Protein AF-A0A6A9QGL1-F1 (afdb_monomer_lite)

Radius of gyration: 21.89 Å; chains: 1; bounding box: 38×51×57 Å

Organism: Acidianus infernus (NCBI:txid12915)

Secondary structure (DSSP, 8-state):
-EEEEEEEEE-S-HHHHHHHHH-HHHHHHH-TTEEEEEE-SSSEEEEEEESSSEEEEEEEEEE-SSEEEEEEEETTTTEEEEEEEEEEE-SSSS-EEEEEEEEEESTTHHHHHHHHHHHHHHHHHHHHHHHS-TTSTT---HHHHHHHHHHHHHH-SS-EEEEETTEEEEEETTEEEEEEETTEEHHHHHHHHTT--S--EEEEE-

pLDDT: mean 86.19, std 11.87, range [39.12, 98.5]

Sequence (206 aa):
MLEREVKGTIEEDEMKILSDVYDINNLREWWMFLRKIEKIDEENYRAEFRVFMTFKFHMKRTLGSHEVIHEGTMRFPRAYFRFIVETIPYKKDKKVDVIIRGQYKGPLERLARLPMDIFLKNFFQKLAERYKTKTEEEKQNILSLINEQLEASREYNGRILLHIDECTIVFEGGKIGEVSCNGLKGEDALKELTKKENAKIKVEYK

Structure (mmCIF, N/CA/C/O backbone):
data_AF-A0A6A9QGL1-F1
#
_entry.id   AF-A0A6A9QGL1-F1
#
loop_
_atom_site.group_PDB
_atom_site.id
_atom_site.type_symbol
_atom_site.label_atom_id
_atom_site.label_alt_id
_atom_site.label_comp_id
_atom_site.label_asym_id
_atom_site.label_entity_id
_atom_site.label_seq_id
_atom_site.pdbx_PDB_ins_code
_atom_site.Cartn_x
_atom_site.Cartn_y
_atom_site.Cartn_z
_atom_site.occupancy
_atom_site.B_iso_or_equiv
_atom_site.auth_seq_id
_atom_site.auth_comp_id
_atom_site.auth_asym_id
_atom_site.auth_atom_id
_atom_site.pdbx_PDB_model_num
ATOM 1 N N . MET A 1 1 ? 18.845 -10.639 -4.946 1.00 86.56 1 MET A N 1
ATOM 2 C CA . MET A 1 1 ? 17.436 -10.208 -4.909 1.00 86.56 1 MET A CA 1
ATOM 3 C C . MET A 1 1 ? 17.153 -9.770 -3.489 1.00 86.56 1 MET A C 1
ATOM 5 O O . MET A 1 1 ? 17.294 -10.569 -2.572 1.00 86.56 1 MET A O 1
ATOM 9 N N . LEU A 1 2 ? 16.858 -8.487 -3.316 1.00 93.69 2 LEU A N 1
ATOM 10 C CA . LEU A 1 2 ? 16.431 -7.896 -2.056 1.00 93.69 2 LEU A CA 1
ATOM 11 C C . LEU A 1 2 ? 14.971 -8.267 -1.794 1.00 93.69 2 LEU A C 1
ATOM 13 O O . LEU A 1 2 ? 14.152 -8.151 -2.701 1.00 93.69 2 LEU A O 1
ATOM 17 N N . GLU A 1 3 ? 14.660 -8.620 -0.551 1.00 97.12 3 GLU A N 1
ATOM 18 C CA . GLU A 1 3 ? 13.299 -8.817 -0.065 1.00 97.12 3 GLU A CA 1
ATOM 19 C C . GLU A 1 3 ? 13.119 -8.159 1.308 1.00 97.12 3 GLU A C 1
ATOM 21 O O . GLU A 1 3 ? 14.030 -8.180 2.153 1.00 97.12 3 GLU A O 1
ATOM 26 N N . ARG A 1 4 ? 11.951 -7.542 1.497 1.00 96.12 4 ARG A N 1
ATOM 27 C CA . ARG A 1 4 ? 11.483 -6.925 2.738 1.00 96.12 4 ARG A CA 1
ATOM 28 C C . ARG A 1 4 ? 9.994 -7.150 2.902 1.00 96.12 4 ARG A C 1
ATOM 30 O O . ARG A 1 4 ? 9.276 -7.218 1.909 1.00 96.12 4 ARG A O 1
ATOM 37 N N . GLU A 1 5 ? 9.545 -7.221 4.147 1.00 97.62 5 GLU A N 1
ATOM 38 C CA . GLU A 1 5 ? 8.130 -7.344 4.465 1.00 97.62 5 GLU A CA 1
ATOM 39 C C . GLU A 1 5 ? 7.745 -6.539 5.708 1.00 97.62 5 GLU A C 1
ATOM 41 O O . GLU A 1 5 ? 8.562 -6.304 6.599 1.00 97.62 5 GLU A O 1
ATOM 46 N N . VAL A 1 6 ? 6.482 -6.125 5.743 1.00 95.88 6 VAL A N 1
ATOM 47 C CA . VAL A 1 6 ? 5.791 -5.554 6.899 1.00 95.88 6 VAL A CA 1
ATOM 48 C C . VAL A 1 6 ? 4.514 -6.358 7.101 1.00 95.88 6 VAL A C 1
ATOM 50 O O . VAL A 1 6 ? 3.871 -6.755 6.132 1.00 95.88 6 VAL A O 1
ATOM 53 N N . LYS A 1 7 ? 4.165 -6.618 8.358 1.00 95.94 7 LYS A N 1
ATOM 54 C CA . LYS A 1 7 ? 2.959 -7.354 8.737 1.00 95.94 7 LYS A CA 1
ATOM 55 C C . LYS A 1 7 ? 2.144 -6.531 9.714 1.00 95.94 7 LYS A C 1
ATOM 57 O O . LYS A 1 7 ? 2.716 -5.790 10.515 1.00 95.94 7 LYS A O 1
ATOM 62 N N . GLY A 1 8 ? 0.838 -6.719 9.682 1.00 93.06 8 GLY A N 1
ATOM 63 C CA . GLY A 1 8 ? -0.060 -6.204 10.699 1.00 93.06 8 GLY A CA 1
ATOM 64 C C . GLY A 1 8 ? -1.493 -6.611 10.415 1.00 93.06 8 GLY A C 1
ATOM 65 O O . GLY A 1 8 ? -1.754 -7.346 9.469 1.00 93.06 8 GLY A O 1
ATOM 66 N N . THR A 1 9 ? -2.411 -6.124 11.233 1.00 92.69 9 THR A N 1
ATOM 67 C CA . THR A 1 9 ? -3.823 -6.498 11.158 1.00 92.69 9 THR A CA 1
ATOM 68 C C . THR A 1 9 ? -4.648 -5.273 10.783 1.00 92.69 9 THR A C 1
ATOM 70 O O . THR A 1 9 ? -4.391 -4.177 11.286 1.00 92.69 9 THR A O 1
ATOM 73 N N . ILE A 1 10 ? -5.628 -5.453 9.900 1.00 91.81 10 ILE A N 1
ATOM 74 C CA . ILE A 1 10 ? -6.573 -4.415 9.475 1.00 91.81 10 ILE A CA 1
ATOM 75 C C . ILE A 1 10 ? 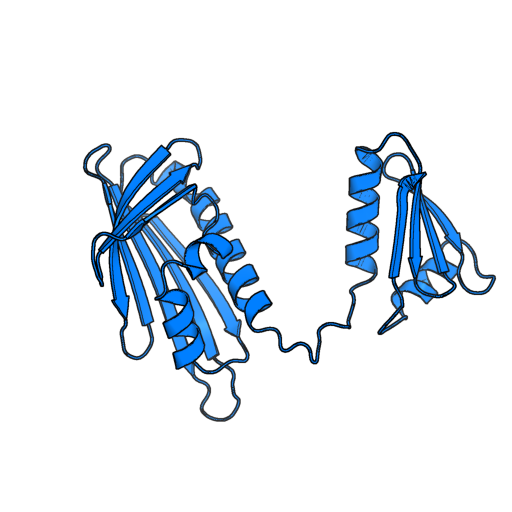-7.991 -4.897 9.768 1.00 91.81 10 ILE A C 1
ATOM 77 O O . ILE A 1 10 ? -8.328 -6.043 9.478 1.00 91.81 10 ILE A O 1
ATOM 81 N N . GLU A 1 11 ? -8.816 -4.028 10.354 1.00 89.75 11 GLU A N 1
ATOM 82 C CA . GLU A 1 11 ? -10.222 -4.323 10.637 1.00 89.75 11 GLU A CA 1
ATOM 83 C C . GLU A 1 11 ? -11.111 -3.972 9.436 1.00 89.75 11 GLU A C 1
ATOM 85 O O . GLU A 1 11 ? -11.782 -2.943 9.417 1.00 89.75 11 GLU A O 1
ATOM 90 N N . GLU A 1 12 ? -11.078 -4.797 8.393 1.00 89.50 12 GLU A N 1
ATOM 91 C CA . GLU A 1 12 ? -11.915 -4.621 7.207 1.00 89.50 12 GLU A CA 1
ATOM 92 C C . GLU A 1 12 ? -12.146 -5.958 6.491 1.00 89.50 12 GLU A C 1
ATOM 94 O O . GLU A 1 12 ? -11.459 -6.947 6.743 1.00 89.50 12 GLU A O 1
ATOM 99 N N . ASP A 1 13 ? -13.131 -5.991 5.598 1.00 88.75 13 ASP A N 1
ATOM 100 C CA . ASP A 1 13 ? -13.331 -7.080 4.649 1.00 88.75 13 ASP A CA 1
ATOM 101 C C . ASP A 1 13 ? -12.108 -7.298 3.734 1.00 88.75 13 ASP A C 1
ATOM 103 O O . ASP A 1 13 ? -11.570 -6.368 3.126 1.00 88.75 13 ASP A O 1
ATOM 107 N N . GLU A 1 14 ? -11.693 -8.560 3.605 1.00 91.50 14 GLU A N 1
ATOM 108 C CA . GLU A 1 14 ? -10.542 -8.969 2.797 1.00 91.50 14 GLU A CA 1
ATOM 109 C C . GLU A 1 14 ? -10.674 -8.534 1.333 1.00 91.50 14 GLU A C 1
ATOM 111 O O . GLU A 1 14 ? -9.739 -7.960 0.768 1.00 91.50 14 GLU A O 1
ATOM 116 N N . MET A 1 15 ? -11.838 -8.768 0.721 1.00 90.75 15 MET A N 1
ATOM 117 C CA . MET A 1 15 ? -12.054 -8.449 -0.690 1.00 90.75 15 MET A CA 1
ATOM 118 C C . MET A 1 15 ? -11.995 -6.946 -0.926 1.00 90.75 15 MET A C 1
ATOM 120 O O . MET A 1 15 ? -11.495 -6.509 -1.963 1.00 90.75 15 MET A O 1
ATOM 124 N N . LYS A 1 16 ? -12.446 -6.144 0.041 1.00 91.94 16 LYS A N 1
ATOM 125 C CA . LYS A 1 16 ? -12.312 -4.689 -0.016 1.00 91.94 16 LYS A CA 1
ATOM 126 C C . LYS A 1 16 ? -10.850 -4.242 0.058 1.00 91.94 16 LYS A C 1
ATOM 128 O O . LYS A 1 16 ? -10.437 -3.431 -0.769 1.00 91.94 16 LYS A O 1
ATOM 133 N N . ILE A 1 17 ? -10.052 -4.811 0.968 1.00 94.25 17 ILE A N 1
ATOM 134 C CA . ILE A 1 17 ? -8.608 -4.531 1.047 1.00 94.25 17 ILE A CA 1
ATOM 135 C C . ILE A 1 17 ? -7.932 -4.859 -0.290 1.00 94.25 17 ILE A C 1
ATOM 137 O O . ILE A 1 17 ? -7.263 -3.999 -0.863 1.00 94.25 17 ILE A O 1
ATOM 141 N N . LEU A 1 18 ? -8.129 -6.076 -0.806 1.00 95.44 18 LEU A N 1
ATOM 142 C CA . LEU A 1 18 ? -7.510 -6.524 -2.056 1.00 95.44 18 LEU A CA 1
ATOM 143 C C . LEU A 1 18 ? -7.979 -5.690 -3.257 1.00 95.44 18 LEU A C 1
ATOM 145 O O . LEU A 1 18 ? -7.155 -5.268 -4.064 1.00 95.44 18 LEU A O 1
ATOM 149 N N . SER A 1 19 ? -9.274 -5.386 -3.3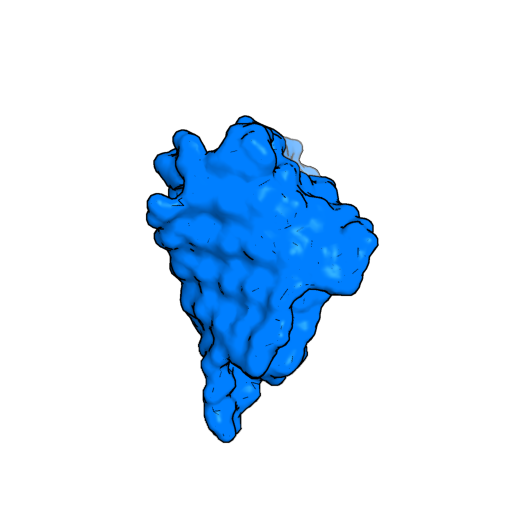62 1.00 94.00 19 SER A N 1
ATOM 150 C CA . SER A 1 19 ? -9.816 -4.540 -4.434 1.00 94.00 19 SER A CA 1
ATOM 151 C C . SER A 1 19 ? -9.183 -3.150 -4.438 1.00 94.00 19 SER A C 1
ATOM 153 O O . SER A 1 19 ? -8.759 -2.666 -5.491 1.00 94.00 19 SER A O 1
ATOM 155 N N . ASP A 1 20 ? -9.071 -2.510 -3.271 1.00 95.25 20 ASP A N 1
ATOM 156 C CA . ASP A 1 20 ? -8.524 -1.160 -3.221 1.00 95.25 20 ASP A CA 1
ATOM 157 C C . ASP A 1 20 ? -7.012 -1.146 -3.513 1.00 95.25 20 ASP A C 1
ATOM 159 O O . ASP A 1 20 ? -6.539 -0.205 -4.148 1.00 95.25 20 ASP A O 1
ATOM 163 N N . VAL A 1 21 ? -6.259 -2.183 -3.114 1.00 96.62 21 VAL A N 1
ATOM 164 C CA . VAL A 1 21 ? -4.839 -2.359 -3.492 1.00 96.62 21 VAL A CA 1
ATOM 165 C C . VAL A 1 21 ? -4.679 -2.634 -4.977 1.00 96.62 21 VAL A C 1
ATOM 167 O O . VAL A 1 21 ? -3.760 -2.103 -5.598 1.00 96.62 21 VAL A O 1
ATOM 170 N N . TYR A 1 22 ? -5.577 -3.420 -5.565 1.00 95.88 22 TYR A N 1
ATOM 171 C CA . TYR A 1 22 ? -5.547 -3.692 -6.991 1.00 95.88 22 TYR A CA 1
ATOM 172 C C . TYR A 1 22 ? -5.749 -2.412 -7.809 1.00 95.88 22 TYR A C 1
ATOM 174 O O . TYR A 1 22 ? -5.095 -2.254 -8.843 1.00 95.88 22 TYR A O 1
ATOM 182 N N . ASP A 1 23 ? -6.603 -1.478 -7.373 1.00 92.81 23 ASP A N 1
ATOM 183 C CA . ASP A 1 23 ? -6.868 -0.229 -8.092 1.00 92.81 23 ASP A CA 1
ATOM 184 C C . ASP A 1 23 ? -5.659 0.730 -8.119 1.00 92.81 23 ASP A C 1
ATOM 186 O O . ASP A 1 23 ? -5.274 1.355 -7.130 1.00 92.81 23 ASP A O 1
ATOM 190 N N . ILE A 1 24 ? -5.107 0.933 -9.321 1.00 92.88 24 ILE A N 1
ATOM 191 C CA . ILE A 1 24 ? -4.000 1.858 -9.580 1.00 92.88 24 ILE A CA 1
ATOM 192 C C . ILE A 1 24 ? -4.287 3.308 -9.169 1.00 92.88 24 ILE A C 1
ATOM 194 O O . ILE A 1 24 ? -3.341 4.063 -8.937 1.00 92.88 24 ILE A O 1
ATOM 198 N N . ASN A 1 25 ? -5.554 3.723 -9.095 1.00 89.94 25 ASN A N 1
ATOM 199 C CA . ASN A 1 25 ? -5.900 5.081 -8.682 1.00 89.94 25 ASN A CA 1
ATOM 200 C C . ASN A 1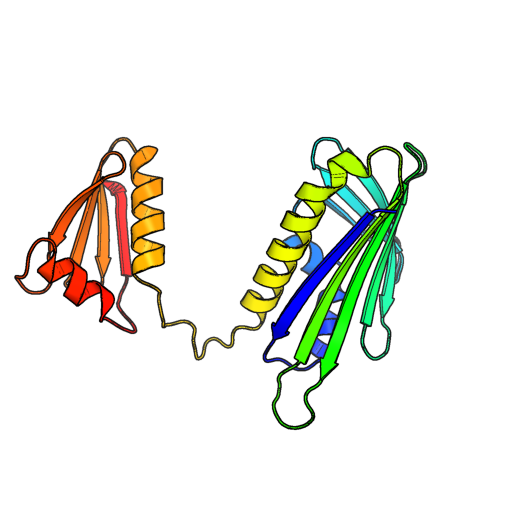 25 ? -5.592 5.308 -7.198 1.00 89.94 25 ASN A C 1
ATOM 202 O O . ASN A 1 25 ? -5.027 6.347 -6.853 1.00 89.94 25 ASN A O 1
ATOM 206 N N . ASN A 1 26 ? -5.857 4.306 -6.358 1.00 91.50 26 ASN A N 1
ATOM 207 C CA . ASN A 1 26 ? -5.575 4.350 -4.924 1.00 91.50 26 ASN A CA 1
ATOM 208 C C . ASN A 1 26 ? -4.070 4.316 -4.632 1.00 91.50 26 ASN A C 1
ATOM 210 O O . ASN A 1 26 ? -3.600 4.923 -3.671 1.00 91.50 26 ASN A O 1
ATOM 214 N N . LEU A 1 27 ? -3.271 3.684 -5.503 1.00 89.56 27 LEU A N 1
ATOM 215 C CA . LEU A 1 27 ? -1.817 3.606 -5.316 1.00 89.56 27 LEU A CA 1
ATOM 216 C C . LEU A 1 27 ? -1.153 4.984 -5.206 1.00 89.56 27 LEU A C 1
ATOM 218 O O . LEU A 1 27 ? -0.132 5.105 -4.537 1.00 89.56 27 LEU A O 1
ATOM 222 N N . ARG A 1 28 ? -1.719 6.034 -5.817 1.00 85.94 28 ARG A N 1
ATOM 223 C CA . ARG A 1 28 ? -1.190 7.407 -5.706 1.00 85.94 28 ARG A CA 1
ATOM 224 C C . ARG A 1 28 ? -1.167 7.925 -4.270 1.00 85.94 28 ARG A C 1
ATOM 226 O O . ARG A 1 28 ? -0.307 8.737 -3.945 1.00 85.94 28 ARG A O 1
ATOM 233 N N . GLU A 1 29 ? -2.088 7.459 -3.437 1.00 86.31 29 GLU A N 1
ATOM 234 C CA . GLU A 1 29 ? -2.216 7.882 -2.043 1.00 86.31 29 GLU A CA 1
ATOM 235 C C . GLU A 1 29 ? -1.277 7.101 -1.114 1.00 86.31 29 GLU A C 1
ATOM 237 O O . GLU A 1 29 ? -0.907 7.589 -0.046 1.00 86.31 29 GLU A O 1
ATOM 242 N N . TRP A 1 30 ? -0.877 5.887 -1.508 1.00 89.62 30 TRP A N 1
ATOM 243 C CA . TRP A 1 30 ? -0.185 4.952 -0.613 1.00 89.62 30 TRP A CA 1
ATOM 244 C C . TRP A 1 30 ? 1.264 4.679 -1.015 1.00 89.62 30 TRP A C 1
ATOM 246 O O . TRP A 1 30 ? 2.113 4.415 -0.158 1.00 89.62 30 TRP A O 1
ATOM 256 N N . TRP A 1 31 ? 1.573 4.731 -2.313 1.00 90.81 31 TRP A N 1
ATOM 257 C CA . TRP A 1 31 ? 2.901 4.417 -2.830 1.00 90.81 31 TRP A CA 1
ATOM 258 C C . TRP A 1 31 ? 3.827 5.615 -2.693 1.00 90.81 31 TRP A C 1
ATOM 260 O O . TRP A 1 31 ? 3.909 6.487 -3.561 1.00 90.81 31 TRP A O 1
ATOM 270 N N . MET A 1 32 ? 4.590 5.618 -1.602 1.00 83.62 32 MET A N 1
ATOM 271 C CA . MET A 1 32 ? 5.667 6.580 -1.407 1.00 83.62 32 MET A CA 1
ATOM 272 C C . MET A 1 32 ? 6.622 6.571 -2.614 1.00 83.62 32 MET A C 1
ATOM 274 O O . MET A 1 32 ? 6.891 5.528 -3.209 1.00 83.62 32 MET A O 1
ATOM 278 N N . PHE A 1 33 ? 7.140 7.747 -2.973 1.00 89.50 33 PHE A N 1
ATOM 279 C CA . PHE A 1 33 ? 8.022 7.989 -4.126 1.00 89.50 33 PHE A CA 1
ATOM 280 C C . PHE A 1 33 ? 7.375 7.889 -5.512 1.00 89.50 33 PHE A C 1
ATOM 282 O O . PHE A 1 33 ? 8.036 8.275 -6.483 1.00 89.50 33 PHE A O 1
ATOM 289 N N . LEU A 1 34 ? 6.122 7.441 -5.638 1.00 91.31 34 LEU A N 1
ATOM 290 C CA . LEU A 1 34 ? 5.405 7.447 -6.912 1.00 91.31 34 LEU A CA 1
ATOM 291 C C . LEU A 1 34 ? 5.192 8.896 -7.383 1.00 91.31 34 LEU A C 1
ATOM 293 O O . LEU A 1 34 ? 4.695 9.748 -6.651 1.00 91.31 34 LEU A O 1
ATOM 297 N N . ARG A 1 35 ? 5.612 9.197 -8.613 1.00 93.56 35 ARG A N 1
ATOM 298 C CA . ARG A 1 35 ? 5.482 10.521 -9.248 1.00 93.56 35 ARG A CA 1
ATOM 299 C C . ARG A 1 35 ? 4.487 10.523 -10.388 1.00 93.56 35 ARG A C 1
ATOM 301 O O . ARG A 1 35 ? 3.810 11.523 -10.606 1.00 93.56 35 ARG A O 1
ATOM 308 N N . LYS A 1 36 ? 4.413 9.418 -11.124 1.00 94.31 36 LYS A N 1
ATOM 309 C CA . LYS A 1 36 ? 3.504 9.273 -12.255 1.00 94.31 36 LYS A CA 1
ATOM 310 C C . LYS A 1 36 ? 3.001 7.847 -12.337 1.00 94.31 36 LYS A C 1
ATOM 312 O O . LYS A 1 36 ? 3.770 6.908 -12.142 1.00 94.31 36 LYS A O 1
ATOM 317 N N . ILE A 1 37 ? 1.729 7.707 -12.677 1.00 94.88 37 ILE A N 1
ATOM 318 C CA . ILE A 1 37 ? 1.121 6.429 -13.020 1.00 94.88 37 ILE A CA 1
ATOM 319 C C . ILE A 1 37 ? 0.246 6.614 -14.256 1.00 94.88 37 ILE A C 1
ATOM 321 O O . ILE A 1 37 ? -0.574 7.535 -14.304 1.00 94.88 37 ILE A O 1
ATOM 325 N N . GLU A 1 38 ? 0.470 5.774 -15.260 1.00 96.31 38 GLU A N 1
ATOM 326 C CA . GLU A 1 38 ? -0.225 5.807 -16.548 1.00 96.31 38 GLU A CA 1
ATOM 327 C C . GLU A 1 38 ? -0.793 4.422 -16.839 1.00 96.31 38 GLU A C 1
ATOM 329 O O . GLU A 1 38 ? -0.036 3.463 -16.990 1.00 96.31 38 GLU A O 1
ATOM 334 N N . LYS A 1 39 ? -2.118 4.312 -16.926 1.00 96.12 39 LYS A N 1
ATOM 335 C CA . LYS A 1 39 ? -2.778 3.070 -17.334 1.00 96.12 39 LYS A CA 1
ATOM 336 C C . LYS A 1 39 ? -2.420 2.756 -18.791 1.00 96.12 39 LYS A C 1
ATOM 338 O O . LYS A 1 39 ? -2.487 3.651 -19.631 1.00 96.12 39 LYS A O 1
ATOM 343 N N . ILE A 1 40 ? -2.038 1.512 -19.077 1.00 96.56 40 ILE A N 1
ATOM 344 C CA . ILE A 1 40 ? -1.863 1.015 -20.450 1.00 96.56 40 ILE A CA 1
ATOM 345 C C . ILE A 1 40 ? -3.126 0.255 -20.853 1.00 96.56 40 ILE A C 1
ATOM 347 O O . ILE A 1 40 ? -3.756 0.594 -21.850 1.00 96.56 40 ILE A O 1
ATOM 351 N N . ASP A 1 41 ? -3.514 -0.726 -20.040 1.00 95.25 41 ASP A N 1
ATOM 352 C CA . ASP A 1 41 ? -4.714 -1.542 -20.214 1.00 95.25 41 ASP A CA 1
ATOM 353 C C . ASP A 1 41 ? -5.273 -1.958 -18.837 1.00 95.25 41 ASP A C 1
ATOM 355 O O . ASP A 1 41 ? -5.047 -1.272 -17.836 1.00 95.25 41 ASP A O 1
ATOM 359 N N . GLU A 1 42 ? -6.087 -3.010 -18.773 1.00 91.75 42 GLU A N 1
ATOM 360 C CA . GLU A 1 42 ? -6.707 -3.478 -17.529 1.00 91.75 42 GLU A CA 1
ATOM 361 C C . GLU A 1 42 ? -5.690 -3.992 -16.503 1.00 91.75 42 GLU A C 1
ATOM 363 O O . GLU A 1 42 ? -5.815 -3.680 -15.316 1.00 91.75 42 GLU A O 1
ATOM 368 N N . GLU A 1 43 ? -4.655 -4.705 -16.941 1.00 95.12 43 GLU A N 1
ATOM 369 C CA . GLU A 1 43 ? -3.661 -5.327 -16.061 1.00 95.12 43 GLU A CA 1
ATOM 370 C C . GLU A 1 43 ? -2.311 -4.608 -16.091 1.00 95.12 43 GLU A C 1
ATOM 372 O O . GLU A 1 43 ? -1.520 -4.752 -15.160 1.00 95.12 43 GLU A O 1
ATOM 377 N N . ASN A 1 44 ? -2.026 -3.821 -17.126 1.00 97.88 44 ASN A N 1
ATOM 378 C CA . ASN A 1 44 ? -0.722 -3.204 -17.333 1.00 97.88 44 ASN A CA 1
ATOM 379 C C . ASN A 1 44 ? -0.769 -1.683 -17.167 1.00 97.88 44 ASN A C 1
ATOM 381 O O . ASN A 1 44 ? -1.709 -0.992 -17.574 1.00 97.88 44 ASN A O 1
ATOM 385 N N . TYR A 1 45 ? 0.296 -1.134 -16.591 1.00 97.88 45 TYR A N 1
ATOM 386 C CA . TYR A 1 45 ? 0.458 0.302 -16.385 1.00 97.88 45 TYR A CA 1
ATOM 387 C C . TYR A 1 45 ? 1.938 0.688 -16.317 1.00 97.88 45 TYR A C 1
ATOM 389 O O . TYR A 1 45 ? 2.824 -0.154 -16.192 1.00 97.88 45 TYR A O 1
ATOM 397 N N . ARG A 1 46 ? 2.247 1.979 -16.409 1.00 97.56 46 ARG A N 1
ATOM 398 C CA . ARG A 1 46 ? 3.595 2.511 -16.169 1.00 97.56 46 ARG A CA 1
ATOM 399 C C . ARG A 1 46 ? 3.626 3.216 -14.832 1.00 97.56 46 ARG A C 1
ATOM 401 O O . ARG A 1 46 ? 2.737 4.015 -14.553 1.00 97.56 46 ARG A O 1
ATOM 408 N N . ALA A 1 47 ? 4.663 2.958 -14.045 1.00 97.19 47 ALA A N 1
ATOM 409 C CA . ALA A 1 47 ? 4.909 3.645 -12.785 1.00 97.19 47 ALA A CA 1
ATOM 410 C C . ALA A 1 47 ? 6.277 4.328 -12.817 1.00 97.19 47 ALA A C 1
ATOM 412 O O . ALA A 1 47 ? 7.301 3.693 -13.082 1.00 97.19 47 ALA A O 1
ATOM 413 N N . GLU A 1 48 ? 6.288 5.629 -12.544 1.00 95.62 48 GLU A N 1
ATOM 414 C CA . GLU A 1 48 ? 7.504 6.413 -12.378 1.00 95.62 48 GLU A CA 1
ATOM 415 C C . GLU A 1 48 ? 7.722 6.718 -10.897 1.00 95.62 48 GLU A C 1
ATOM 417 O O . GLU A 1 48 ? 6.915 7.417 -10.286 1.00 95.62 48 GLU A O 1
ATOM 422 N N . PHE A 1 49 ? 8.827 6.235 -10.333 1.00 89.81 49 PHE A N 1
ATOM 423 C CA . PHE A 1 49 ? 9.232 6.506 -8.957 1.00 89.81 49 PHE A CA 1
ATOM 424 C C . PHE A 1 49 ? 10.450 7.418 -8.928 1.00 89.81 49 PHE A C 1
ATOM 426 O O . PHE A 1 49 ? 11.375 7.250 -9.724 1.00 89.81 49 PHE A O 1
ATOM 433 N N . ARG A 1 50 ? 10.500 8.342 -7.968 1.00 86.50 50 ARG A N 1
ATOM 434 C CA . ARG A 1 50 ? 11.681 9.171 -7.703 1.00 86.50 50 ARG A CA 1
ATOM 435 C C . ARG A 1 50 ? 12.162 8.941 -6.279 1.00 86.50 50 ARG A C 1
ATOM 437 O O . ARG A 1 50 ? 11.595 9.502 -5.345 1.00 86.50 50 ARG A O 1
ATOM 444 N N . VAL A 1 51 ? 13.211 8.129 -6.154 1.00 83.25 51 VAL A N 1
ATOM 445 C CA . VAL A 1 51 ? 13.866 7.812 -4.877 1.00 83.25 51 VAL A CA 1
ATOM 446 C C . VAL A 1 51 ? 15.146 8.649 -4.762 1.00 83.25 51 VAL A C 1
ATOM 448 O O . VAL A 1 51 ? 15.083 9.822 -4.420 1.00 83.25 51 VAL A O 1
ATOM 451 N N . PHE A 1 52 ? 16.295 8.092 -5.148 1.00 82.00 52 PHE A N 1
ATOM 452 C CA . PHE A 1 52 ? 17.557 8.820 -5.359 1.00 82.00 52 PHE A CA 1
ATOM 453 C C . PHE A 1 52 ? 17.826 9.097 -6.849 1.00 82.00 52 PHE A C 1
ATOM 455 O O . PHE A 1 52 ? 18.625 9.956 -7.201 1.00 82.00 52 PHE A O 1
ATOM 462 N N . MET A 1 53 ? 17.130 8.379 -7.731 1.00 81.69 53 MET A N 1
ATOM 463 C CA . MET A 1 53 ? 17.043 8.622 -9.168 1.00 81.69 53 MET A CA 1
ATOM 464 C C . MET A 1 53 ? 15.628 8.274 -9.646 1.00 81.69 53 MET A C 1
ATOM 466 O O . MET A 1 53 ? 14.811 7.769 -8.866 1.00 81.69 53 MET A O 1
ATOM 470 N N . THR A 1 54 ? 15.334 8.551 -10.913 1.00 89.75 54 THR A N 1
ATOM 471 C CA . THR A 1 54 ? 14.048 8.202 -11.521 1.00 89.75 54 THR A CA 1
ATOM 472 C C . THR A 1 54 ? 14.060 6.762 -12.024 1.00 89.75 54 THR A C 1
ATOM 474 O O . THR A 1 54 ? 14.920 6.378 -12.816 1.00 89.75 54 THR A O 1
ATOM 477 N N . PHE A 1 55 ? 13.063 5.988 -11.608 1.00 90.25 55 PHE A N 1
ATOM 478 C CA . PHE A 1 55 ? 12.803 4.625 -12.057 1.00 90.25 55 PHE A CA 1
ATOM 479 C C . PHE A 1 55 ? 11.487 4.589 -12.823 1.00 90.25 55 PHE A C 1
ATOM 481 O O . PHE A 1 55 ? 10.487 5.100 -12.330 1.00 90.25 55 PHE A O 1
ATOM 488 N N . LYS A 1 56 ? 11.476 3.994 -14.018 1.00 96.38 56 LYS A N 1
ATOM 489 C CA . LYS A 1 56 ? 10.290 3.913 -14.885 1.00 96.38 56 LYS A CA 1
ATOM 490 C C . LYS A 1 56 ? 9.958 2.461 -15.177 1.00 96.38 56 LYS A C 1
ATOM 492 O O . LYS A 1 56 ? 10.463 1.897 -16.146 1.00 96.38 56 LYS A O 1
ATOM 497 N N . PHE A 1 57 ? 9.134 1.859 -14.334 1.00 97.38 57 PHE A N 1
ATOM 498 C CA . PHE A 1 57 ? 8.744 0.465 -14.485 1.00 97.38 57 PHE A CA 1
ATOM 499 C C . PHE A 1 57 ? 7.553 0.322 -15.428 1.00 97.38 57 PHE A C 1
ATOM 501 O O . PHE A 1 57 ? 6.586 1.084 -15.360 1.00 97.38 57 PHE A O 1
ATOM 508 N N . HIS A 1 58 ? 7.622 -0.693 -16.285 1.00 98.25 58 HIS A N 1
ATOM 509 C CA . HIS A 1 58 ? 6.443 -1.273 -16.908 1.00 98.25 58 HIS A CA 1
ATOM 510 C C . HIS A 1 58 ? 5.880 -2.307 -15.939 1.00 98.25 58 HIS A C 1
ATOM 512 O O . HIS A 1 58 ? 6.563 -3.286 -15.635 1.00 98.25 58 HIS A O 1
ATOM 518 N N . MET A 1 59 ? 4.684 -2.046 -15.432 1.00 98.31 59 MET A N 1
ATOM 519 C CA . MET A 1 59 ? 4.041 -2.799 -14.368 1.00 98.31 59 MET A CA 1
ATOM 520 C C . MET A 1 59 ? 2.928 -3.686 -14.927 1.00 98.31 59 MET A C 1
ATOM 522 O O . MET A 1 59 ? 2.186 -3.249 -15.805 1.00 98.31 59 MET A O 1
ATOM 526 N N . LYS A 1 60 ? 2.777 -4.878 -14.356 1.00 98.31 60 LYS A N 1
ATOM 527 C CA . LYS A 1 60 ? 1.607 -5.747 -14.470 1.00 98.31 60 LYS A CA 1
ATOM 528 C C . LYS A 1 60 ? 1.023 -5.966 -13.075 1.00 98.31 60 LYS A C 1
ATOM 530 O O . LYS A 1 60 ? 1.788 -6.151 -12.130 1.00 98.31 60 LYS A O 1
ATOM 535 N N . ARG A 1 61 ? -0.301 -5.947 -12.934 1.00 97.56 61 ARG A N 1
ATOM 536 C CA . ARG A 1 61 ? -1.006 -6.306 -11.696 1.00 97.56 61 ARG A CA 1
ATOM 537 C C . ARG A 1 61 ? -1.837 -7.572 -11.869 1.00 97.56 61 ARG A C 1
ATOM 539 O O . ARG A 1 61 ? -2.427 -7.776 -12.925 1.00 97.56 61 ARG A O 1
ATOM 546 N N . THR A 1 62 ? -1.925 -8.362 -10.809 1.00 97.81 62 THR A N 1
ATOM 547 C CA . THR A 1 62 ? -2.727 -9.587 -10.741 1.00 97.81 62 THR A CA 1
ATOM 548 C C . THR A 1 62 ? -3.500 -9.596 -9.427 1.00 97.81 62 THR A C 1
ATOM 550 O O . THR A 1 62 ? -2.933 -9.261 -8.386 1.00 97.81 62 THR A O 1
ATOM 553 N N . LEU A 1 63 ? -4.776 -9.980 -9.480 1.00 96.44 63 LEU A N 1
ATOM 554 C CA . LEU A 1 63 ? -5.629 -10.208 -8.313 1.00 96.44 63 LEU A CA 1
ATOM 555 C C . LEU A 1 63 ? -5.840 -11.719 -8.153 1.00 96.44 63 LEU A C 1
ATOM 557 O O . LEU A 1 63 ? -6.418 -12.361 -9.029 1.00 96.44 63 LEU A O 1
ATOM 561 N N . GLY A 1 64 ? -5.324 -12.280 -7.066 1.00 93.12 64 GLY A N 1
ATOM 562 C CA . GLY A 1 64 ? -5.565 -13.654 -6.635 1.00 93.12 64 GLY A CA 1
ATOM 563 C C . GLY A 1 64 ? -6.680 -13.734 -5.590 1.00 93.12 64 GLY A C 1
ATOM 564 O O . GLY A 1 64 ? -7.298 -12.732 -5.240 1.00 93.12 64 GLY A O 1
ATOM 565 N N . SER A 1 65 ? -6.928 -14.937 -5.066 1.00 90.25 65 SER A N 1
ATOM 566 C CA . SER A 1 65 ? -7.977 -15.165 -4.055 1.00 90.25 65 SER A CA 1
ATOM 567 C C . SER A 1 65 ? -7.679 -14.518 -2.700 1.00 90.25 65 SER A C 1
ATOM 569 O O . SER A 1 65 ? -8.611 -14.133 -2.008 1.00 90.25 65 SER A O 1
ATOM 571 N N . HIS A 1 66 ? -6.399 -14.406 -2.341 1.00 95.44 66 HIS A N 1
ATOM 572 C CA . HIS A 1 66 ? -5.920 -13.878 -1.056 1.00 95.44 66 HIS A CA 1
ATOM 573 C C . HIS A 1 66 ? -4.704 -12.959 -1.238 1.00 95.44 66 HIS A C 1
ATOM 575 O O . HIS A 1 66 ? -3.924 -12.740 -0.315 1.00 95.44 66 HIS A O 1
ATOM 581 N N . GLU A 1 67 ? -4.466 -12.476 -2.460 1.00 97.69 67 GLU A N 1
ATOM 582 C CA . GLU A 1 67 ? -3.318 -11.618 -2.727 1.00 97.69 67 GLU A CA 1
ATOM 583 C C . GLU A 1 67 ? -3.535 -10.675 -3.907 1.00 97.69 67 GLU A C 1
ATOM 585 O O . GLU A 1 67 ? -4.258 -10.974 -4.856 1.00 97.69 67 GLU A O 1
ATOM 590 N N . VAL A 1 68 ? -2.834 -9.547 -3.871 1.00 98.38 68 VAL A N 1
ATOM 591 C CA . VAL A 1 68 ? -2.604 -8.677 -5.020 1.00 98.38 68 VAL A CA 1
ATOM 592 C C . VAL A 1 68 ? -1.111 -8.552 -5.249 1.00 98.38 68 VAL A C 1
ATOM 594 O O . VAL A 1 68 ? -0.343 -8.263 -4.330 1.00 98.38 68 VAL A O 1
ATOM 597 N N . ILE A 1 69 ? -0.701 -8.720 -6.502 1.00 98.44 69 ILE A N 1
ATOM 598 C CA . ILE A 1 69 ? 0.693 -8.608 -6.917 1.00 98.44 69 ILE A CA 1
ATOM 599 C C . ILE A 1 69 ? 0.808 -7.497 -7.957 1.00 98.44 69 ILE A C 1
ATOM 601 O O . ILE A 1 69 ? 0.077 -7.499 -8.941 1.00 98.44 69 ILE A O 1
ATOM 605 N N . HIS A 1 70 ? 1.776 -6.599 -7.781 1.00 98.44 70 HIS A N 1
ATOM 606 C CA . HIS A 1 70 ? 2.226 -5.645 -8.792 1.00 98.44 70 HIS A CA 1
ATOM 607 C C . HIS A 1 70 ? 3.690 -5.926 -9.152 1.00 98.44 70 HIS A C 1
ATOM 609 O O . HIS A 1 70 ? 4.587 -5.757 -8.326 1.00 98.44 70 HIS A O 1
ATOM 615 N N . GLU A 1 71 ? 3.954 -6.325 -10.392 1.00 98.19 71 GLU A N 1
ATOM 616 C CA . GLU A 1 71 ? 5.287 -6.671 -10.893 1.00 98.19 71 GLU A CA 1
ATOM 617 C C . GLU A 1 71 ? 5.757 -5.664 -11.934 1.00 98.19 71 GLU A C 1
ATOM 619 O O . GLU A 1 71 ? 5.097 -5.440 -12.940 1.00 98.19 71 GLU A O 1
ATOM 624 N N . GLY A 1 72 ? 6.922 -5.072 -11.714 1.00 97.69 72 GLY A N 1
ATOM 625 C CA . GLY A 1 72 ? 7.548 -4.077 -12.564 1.00 97.69 72 GLY A CA 1
ATOM 626 C C . GLY A 1 72 ? 8.826 -4.572 -13.215 1.00 97.69 72 GLY A C 1
ATOM 627 O O . GLY A 1 72 ? 9.706 -5.113 -12.547 1.00 97.69 72 GLY A O 1
ATOM 628 N N . THR A 1 73 ? 9.000 -4.281 -14.502 1.00 97.69 73 THR A N 1
ATOM 629 C CA . THR A 1 73 ? 10.281 -4.455 -15.199 1.00 97.69 73 THR A CA 1
ATOM 630 C C . THR A 1 73 ? 10.799 -3.140 -15.772 1.00 97.69 73 THR A C 1
ATOM 632 O O . THR A 1 73 ? 10.049 -2.297 -16.265 1.00 97.69 73 THR A O 1
ATOM 635 N N . MET A 1 74 ? 12.117 -2.969 -15.716 1.00 95.81 74 MET A N 1
ATOM 636 C CA . MET A 1 74 ? 12.859 -1.892 -16.363 1.00 95.81 74 MET A CA 1
ATOM 637 C C . MET A 1 74 ? 13.882 -2.481 -17.323 1.00 95.81 74 MET A C 1
ATOM 639 O O . MET A 1 74 ? 14.585 -3.435 -16.987 1.00 95.81 74 MET A O 1
ATOM 643 N N . ARG A 1 75 ? 13.993 -1.889 -18.518 1.00 89.94 75 ARG A N 1
ATOM 644 C CA . ARG A 1 75 ? 14.991 -2.296 -19.519 1.00 89.94 75 ARG A CA 1
ATOM 645 C C . ARG A 1 75 ? 16.379 -1.727 -19.216 1.00 89.94 75 ARG A C 1
ATOM 647 O O . ARG A 1 75 ? 17.364 -2.433 -19.409 1.00 89.94 75 ARG A O 1
ATOM 654 N N . PHE A 1 76 ? 16.458 -0.488 -18.724 1.00 85.31 76 PHE A N 1
ATOM 655 C CA . PHE A 1 76 ? 17.724 0.174 -18.409 1.00 85.31 76 PHE A CA 1
ATOM 656 C C . PHE A 1 76 ? 17.596 1.162 -17.223 1.00 85.31 76 PHE A C 1
ATOM 658 O O . PHE A 1 76 ? 16.743 2.048 -17.283 1.00 85.31 76 PHE A O 1
ATOM 665 N N . PRO A 1 77 ? 18.425 1.035 -16.166 1.00 87.31 77 PRO A N 1
ATOM 666 C CA . PRO A 1 77 ? 19.172 -0.181 -15.847 1.00 87.31 77 PRO A CA 1
ATOM 667 C C . PRO A 1 77 ? 18.208 -1.370 -15.734 1.00 87.31 77 PRO A C 1
ATOM 669 O O . PRO A 1 77 ? 17.059 -1.203 -15.323 1.00 87.31 77 PRO A O 1
ATOM 672 N N . ARG A 1 78 ? 18.653 -2.568 -16.133 1.00 94.44 78 ARG A N 1
ATOM 673 C CA . ARG A 1 78 ? 17.803 -3.760 -16.050 1.00 94.44 78 ARG A CA 1
ATOM 674 C C . ARG A 1 78 ? 17.464 -4.021 -14.586 1.00 94.44 78 ARG A C 1
ATOM 676 O O . ARG A 1 78 ? 18.353 -4.330 -13.792 1.00 94.44 78 ARG A O 1
ATOM 683 N N . ALA A 1 79 ? 16.190 -3.892 -14.246 1.00 95.75 79 ALA A N 1
ATOM 684 C CA . ALA A 1 79 ? 15.705 -4.079 -12.890 1.00 95.75 79 ALA A CA 1
ATOM 685 C C . ALA A 1 79 ? 14.316 -4.713 -12.894 1.00 95.75 79 ALA A C 1
ATOM 687 O O . ALA A 1 79 ? 13.549 -4.575 -13.848 1.00 95.75 79 ALA A O 1
ATOM 688 N N . TYR A 1 80 ? 14.018 -5.412 -11.811 1.00 97.12 80 TYR A N 1
ATOM 689 C CA . TYR A 1 80 ? 12.735 -6.027 -11.535 1.00 97.12 80 TYR A CA 1
ATOM 690 C C . TYR A 1 80 ? 12.299 -5.635 -10.127 1.00 97.12 80 TYR A C 1
ATOM 692 O O . TYR A 1 80 ? 13.110 -5.641 -9.199 1.00 97.12 80 TYR A O 1
ATOM 700 N N . PHE A 1 81 ? 11.031 -5.281 -9.991 1.00 96.62 81 PHE A N 1
ATOM 701 C CA . PHE A 1 81 ? 10.383 -4.919 -8.741 1.00 96.62 81 PHE A CA 1
ATOM 702 C C . PHE A 1 81 ? 9.110 -5.749 -8.610 1.00 96.62 81 PHE A C 1
ATOM 704 O O . PHE A 1 81 ? 8.391 -5.903 -9.588 1.00 96.62 81 PHE A O 1
ATOM 711 N N . ARG A 1 82 ? 8.818 -6.281 -7.430 1.00 97.94 82 ARG A N 1
ATOM 712 C CA . ARG A 1 82 ? 7.556 -6.966 -7.156 1.00 97.94 82 ARG A CA 1
ATOM 713 C C . ARG A 1 82 ? 7.032 -6.526 -5.803 1.00 97.94 82 ARG A C 1
ATOM 715 O O . ARG A 1 82 ? 7.751 -6.579 -4.811 1.00 97.94 82 ARG A O 1
ATOM 722 N N . PHE A 1 83 ? 5.794 -6.067 -5.789 1.00 98.44 83 PHE A N 1
ATOM 723 C CA . PHE A 1 83 ? 5.058 -5.660 -4.606 1.00 98.44 83 PHE A CA 1
ATOM 724 C C . PHE A 1 83 ? 3.885 -6.610 -4.418 1.00 98.44 83 PHE A C 1
ATOM 726 O O . PHE A 1 83 ? 3.172 -6.888 -5.379 1.00 98.44 83 PHE A O 1
ATOM 733 N N . ILE A 1 84 ? 3.717 -7.132 -3.211 1.00 98.50 84 ILE A N 1
ATOM 734 C CA . ILE A 1 84 ? 2.720 -8.151 -2.893 1.00 98.50 84 ILE A CA 1
ATOM 735 C C . ILE A 1 84 ? 1.985 -7.702 -1.640 1.00 98.50 84 ILE A C 1
ATOM 737 O O . ILE A 1 84 ? 2.630 -7.339 -0.656 1.00 98.50 84 ILE A O 1
ATOM 741 N N . VAL A 1 85 ? 0.660 -7.750 -1.678 1.00 98.25 85 VAL A N 1
ATOM 742 C CA . VAL A 1 85 ? -0.196 -7.676 -0.495 1.00 98.25 85 VAL A CA 1
ATOM 743 C C . VAL A 1 85 ? -0.933 -8.995 -0.404 1.00 98.25 85 VAL A C 1
ATOM 745 O O . VAL A 1 85 ? -1.710 -9.314 -1.293 1.00 98.25 85 VAL A O 1
ATOM 748 N N . GLU A 1 86 ? -0.662 -9.751 0.647 1.00 98.00 86 GLU A N 1
ATOM 749 C CA . GLU A 1 86 ? -1.293 -11.030 0.956 1.00 98.00 86 GLU A CA 1
ATOM 750 C C . GLU A 1 86 ? -2.179 -10.854 2.190 1.00 98.00 86 GLU A C 1
ATOM 752 O O . GLU A 1 86 ? -1.802 -10.152 3.134 1.00 98.00 86 GLU A O 1
ATOM 757 N N . THR A 1 87 ? -3.356 -11.465 2.175 1.00 96.12 87 THR A N 1
ATOM 758 C CA . THR A 1 87 ? -4.369 -11.364 3.224 1.00 96.12 87 THR A CA 1
ATOM 759 C C . THR A 1 87 ? -4.673 -12.731 3.820 1.00 96.12 87 THR A C 1
ATOM 761 O O . THR A 1 87 ? -4.716 -13.747 3.131 1.00 96.12 87 THR A O 1
ATOM 764 N N . ILE A 1 88 ? -4.875 -12.763 5.135 1.00 93.56 88 ILE A N 1
ATOM 765 C CA . ILE A 1 88 ? -5.258 -13.959 5.882 1.00 93.56 88 ILE A CA 1
ATOM 766 C C . ILE A 1 88 ? -6.477 -13.582 6.734 1.00 93.56 88 ILE A C 1
ATOM 768 O O . ILE A 1 88 ? -6.327 -12.905 7.759 1.00 93.56 88 ILE A O 1
ATOM 772 N N . PRO A 1 89 ? -7.699 -13.958 6.319 1.00 86.06 89 PRO A N 1
ATOM 773 C CA . PRO A 1 89 ? -8.912 -13.547 7.012 1.00 86.06 89 PRO A CA 1
ATOM 774 C C . PRO A 1 89 ? -9.088 -14.303 8.334 1.00 86.06 89 PRO A C 1
ATOM 776 O O . PRO A 1 89 ? -8.954 -15.531 8.400 1.00 86.06 89 PRO A O 1
ATOM 779 N N . TYR A 1 90 ? -9.473 -13.589 9.395 1.00 78.75 90 TYR A N 1
ATOM 780 C CA . TYR A 1 90 ? -9.922 -14.227 10.629 1.00 78.75 90 TYR A CA 1
ATOM 781 C C . TYR A 1 90 ? -11.358 -14.722 10.458 1.00 78.75 90 TYR A C 1
ATOM 783 O O . TYR A 1 90 ? -12.252 -13.999 10.033 1.00 78.75 90 TYR A O 1
ATOM 791 N N . LYS A 1 91 ? -11.621 -15.976 10.840 1.00 66.81 91 LYS A N 1
ATOM 792 C CA . LYS A 1 91 ? -12.938 -16.607 10.634 1.00 66.81 91 LYS A CA 1
ATOM 793 C C . LYS A 1 91 ? -14.090 -15.978 11.433 1.00 66.81 91 LYS A C 1
ATOM 795 O O . LYS A 1 91 ? -15.236 -16.343 11.186 1.00 66.81 91 LYS A O 1
ATOM 800 N N . LYS A 1 92 ? -13.811 -15.149 12.446 1.00 60.97 92 LYS A N 1
ATOM 801 C CA . LYS A 1 92 ? -14.812 -14.735 13.451 1.00 60.97 92 LYS A CA 1
ATOM 802 C C . LYS A 1 92 ? -14.915 -13.233 13.699 1.00 60.97 92 LYS A C 1
ATOM 804 O O . LYS A 1 92 ? -15.986 -12.786 14.087 1.00 60.97 92 LYS A O 1
ATOM 809 N N . ASP A 1 93 ? -13.870 -12.476 13.405 1.00 65.00 93 ASP A N 1
ATOM 810 C CA . ASP A 1 93 ? -13.828 -11.028 13.574 1.00 65.00 93 ASP A CA 1
ATOM 811 C C . ASP A 1 93 ? -13.474 -10.448 12.205 1.00 65.00 93 ASP A C 1
ATOM 813 O O . ASP A 1 93 ? -12.684 -11.070 11.498 1.00 65.00 93 ASP A O 1
ATOM 817 N N . LYS A 1 94 ? -14.052 -9.308 11.797 1.00 71.88 94 LYS A N 1
ATOM 818 C CA . LYS A 1 94 ? -13.726 -8.606 10.533 1.00 71.88 94 LYS A CA 1
ATOM 819 C C . LYS A 1 94 ? -12.308 -8.019 10.574 1.00 71.88 94 LYS A C 1
ATOM 821 O O . LYS A 1 94 ? -12.109 -6.826 10.404 1.00 71.88 94 LYS A O 1
ATOM 826 N N . LYS A 1 95 ? -11.342 -8.855 10.914 1.00 85.25 95 LYS A N 1
ATOM 827 C CA . LYS A 1 95 ? -9.926 -8.591 11.029 1.00 85.25 95 LYS A CA 1
ATOM 828 C C . LYS A 1 95 ? -9.256 -9.454 9.982 1.00 85.25 95 LYS A C 1
ATOM 830 O O . LYS A 1 95 ? -9.624 -10.613 9.780 1.00 85.25 95 LYS A O 1
ATOM 835 N N . VAL A 1 96 ? -8.277 -8.882 9.315 1.00 90.44 96 VAL A N 1
ATOM 836 C CA . VAL A 1 96 ? -7.497 -9.543 8.281 1.00 90.44 96 VAL A CA 1
ATOM 837 C C . VAL A 1 96 ? -6.043 -9.276 8.612 1.00 90.44 96 VAL A C 1
ATOM 839 O O . VAL A 1 96 ? -5.640 -8.119 8.756 1.00 90.44 96 VAL A O 1
ATOM 842 N N . ASP A 1 97 ? -5.259 -10.340 8.765 1.00 94.38 97 ASP A N 1
ATOM 843 C CA . ASP A 1 97 ? -3.810 -10.187 8.799 1.00 94.38 97 ASP A CA 1
ATOM 844 C C . ASP A 1 97 ? -3.331 -9.891 7.386 1.00 94.38 97 ASP A C 1
ATOM 846 O O . ASP A 1 97 ? -3.684 -10.580 6.431 1.00 94.38 97 ASP A O 1
ATOM 850 N N . VAL A 1 98 ? -2.531 -8.842 7.260 1.00 96.50 98 VAL A N 1
ATOM 851 C CA . VAL A 1 98 ? -1.995 -8.356 5.998 1.00 96.50 98 VAL A CA 1
ATOM 852 C C . VAL A 1 98 ? -0.481 -8.490 6.032 1.00 96.50 98 VAL A C 1
ATOM 854 O O . VAL A 1 98 ? 0.189 -7.998 6.945 1.00 96.50 98 VAL A O 1
ATOM 857 N N . ILE A 1 99 ? 0.069 -9.138 5.010 1.00 97.75 99 ILE A N 1
ATOM 858 C CA . ILE A 1 99 ? 1.505 -9.272 4.781 1.00 97.75 99 ILE A CA 1
ATOM 859 C C . ILE A 1 99 ? 1.845 -8.487 3.519 1.00 97.75 99 ILE A C 1
ATOM 861 O O . ILE A 1 99 ? 1.366 -8.788 2.430 1.00 97.75 99 ILE A O 1
ATOM 865 N N . ILE A 1 100 ? 2.692 -7.472 3.663 1.00 98.00 100 ILE A N 1
ATOM 866 C CA . ILE A 1 100 ? 3.079 -6.576 2.573 1.00 98.00 100 ILE A CA 1
ATOM 867 C C . ILE A 1 100 ? 4.549 -6.793 2.272 1.00 98.00 100 ILE A C 1
ATOM 869 O O . ILE A 1 100 ? 5.403 -6.499 3.108 1.00 98.00 100 ILE A O 1
ATOM 873 N N . ARG A 1 101 ? 4.857 -7.295 1.077 1.00 98.38 101 ARG A N 1
ATOM 874 C CA . ARG A 1 101 ? 6.209 -7.680 0.667 1.00 98.38 101 ARG A CA 1
ATOM 875 C C . ARG A 1 101 ? 6.678 -6.862 -0.526 1.00 98.38 101 ARG A C 1
ATOM 877 O O . ARG A 1 101 ? 5.961 -6.682 -1.505 1.00 98.38 101 ARG A O 1
ATOM 884 N N . GLY A 1 102 ? 7.920 -6.402 -0.452 1.00 97.81 102 GLY A N 1
ATOM 885 C CA . GLY A 1 102 ? 8.632 -5.738 -1.534 1.00 97.81 102 GLY A CA 1
ATOM 886 C C . GLY A 1 102 ? 9.872 -6.531 -1.925 1.00 97.81 102 GLY A C 1
ATOM 887 O O . GLY A 1 102 ? 10.732 -6.817 -1.091 1.00 97.81 102 GLY A O 1
ATOM 888 N N . GLN A 1 103 ? 9.982 -6.861 -3.205 1.00 97.94 103 GLN A N 1
ATOM 889 C CA . GLN A 1 103 ? 11.104 -7.570 -3.806 1.00 97.94 103 GLN A CA 1
ATOM 890 C C . GLN A 1 103 ? 11.747 -6.689 -4.875 1.00 97.94 103 GLN A C 1
ATOM 892 O O . GLN A 1 103 ? 11.061 -6.072 -5.688 1.00 97.94 103 GLN A O 1
ATOM 897 N N . TYR A 1 104 ? 13.075 -6.629 -4.899 1.00 96.06 104 TYR A N 1
ATOM 898 C CA . TYR A 1 104 ? 13.817 -5.887 -5.914 1.00 96.06 104 TYR A CA 1
ATOM 899 C C . TYR A 1 104 ? 15.051 -6.659 -6.379 1.00 96.06 104 TYR A C 1
ATOM 901 O O . TYR A 1 104 ? 15.831 -7.176 -5.575 1.00 96.06 104 TYR A O 1
ATOM 909 N N . LYS A 1 105 ? 15.258 -6.714 -7.695 1.00 96.56 105 LYS A N 1
ATOM 910 C CA . LYS A 1 105 ? 16.438 -7.306 -8.329 1.00 96.56 105 LYS A CA 1
ATOM 911 C C . LYS A 1 105 ? 17.011 -6.348 -9.362 1.00 96.56 105 LYS A C 1
ATOM 913 O O . LYS A 1 105 ? 16.324 -5.990 -10.313 1.00 96.56 105 LYS A O 1
ATOM 918 N N . GLY A 1 106 ? 18.273 -5.961 -9.211 1.00 93.62 106 GLY A N 1
ATOM 919 C CA . GLY A 1 106 ? 18.931 -5.016 -10.116 1.00 93.62 106 GLY A CA 1
ATOM 920 C C . GLY A 1 106 ? 20.258 -4.481 -9.569 1.00 93.62 106 GLY A C 1
ATOM 921 O O . GLY A 1 106 ? 20.644 -4.805 -8.447 1.00 93.62 106 GLY A O 1
ATOM 922 N N . PRO A 1 107 ? 20.960 -3.614 -10.317 1.00 88.62 107 PRO A N 1
ATOM 923 C CA . PRO A 1 107 ? 22.297 -3.133 -9.941 1.00 88.62 107 PRO A CA 1
ATOM 924 C C . PRO A 1 107 ? 22.332 -2.292 -8.654 1.00 88.62 107 PRO A C 1
ATOM 926 O O . PRO A 1 107 ? 23.395 -2.054 -8.094 1.00 88.62 107 PRO A O 1
ATOM 929 N N . LEU A 1 108 ? 21.171 -1.849 -8.165 1.00 87.00 108 LEU A N 1
ATOM 930 C CA . LEU A 1 108 ? 21.040 -0.931 -7.030 1.00 87.00 108 LEU A CA 1
ATOM 931 C C . LEU A 1 108 ? 20.442 -1.608 -5.784 1.00 87.00 108 LEU A C 1
ATOM 933 O O . LEU A 1 108 ? 19.932 -0.925 -4.900 1.00 87.00 108 LEU A O 1
ATOM 937 N N . GLU A 1 109 ? 20.501 -2.944 -5.691 1.00 87.81 109 GLU A N 1
ATOM 938 C CA . GLU A 1 109 ? 19.910 -3.723 -4.585 1.00 87.81 109 GLU A CA 1
ATOM 939 C C . GLU A 1 109 ? 20.350 -3.231 -3.197 1.00 87.81 109 GLU A C 1
ATOM 941 O O . GLU A 1 109 ? 19.531 -3.146 -2.283 1.00 87.81 109 GLU A O 1
ATOM 946 N N . ARG A 1 110 ? 21.626 -2.857 -3.027 1.00 84.25 110 ARG A N 1
ATOM 947 C CA . ARG A 1 110 ? 22.139 -2.349 -1.742 1.00 84.25 110 ARG A CA 1
ATOM 948 C C . ARG A 1 110 ? 21.517 -1.003 -1.359 1.00 84.25 110 ARG A C 1
ATOM 950 O O . ARG A 1 110 ? 21.176 -0.816 -0.196 1.00 84.25 110 ARG A O 1
ATOM 957 N N . LEU A 1 111 ? 21.360 -0.098 -2.326 1.00 80.81 111 LEU A N 1
ATOM 958 C CA . LEU A 1 111 ? 20.789 1.237 -2.115 1.00 80.81 111 LEU A CA 1
ATOM 959 C C . LEU A 1 111 ? 19.266 1.196 -1.946 1.00 80.81 111 LEU A C 1
ATOM 961 O O . LEU A 1 111 ? 18.702 2.070 -1.300 1.00 80.81 111 LEU A O 1
ATOM 965 N N . ALA A 1 112 ? 18.607 0.167 -2.483 1.00 82.56 112 ALA A N 1
ATOM 966 C CA . ALA A 1 112 ? 17.162 -0.011 -2.387 1.00 82.56 112 ALA A CA 1
ATOM 967 C C . ALA A 1 112 ? 16.680 -0.488 -1.003 1.00 82.56 112 ALA A C 1
ATOM 969 O O . ALA A 1 112 ? 15.488 -0.395 -0.733 1.00 82.56 112 ALA A O 1
ATOM 970 N N . ARG A 1 113 ? 17.573 -0.964 -0.117 1.00 81.25 113 ARG A N 1
ATOM 971 C CA . ARG A 1 113 ? 17.208 -1.521 1.203 1.00 81.25 113 ARG A CA 1
ATOM 972 C C . ARG A 1 113 ? 16.381 -0.557 2.053 1.00 81.25 113 ARG A C 1
ATOM 974 O O . ARG A 1 113 ? 15.234 -0.854 2.361 1.00 81.25 113 ARG A O 1
ATOM 981 N N . LEU A 1 114 ? 16.959 0.594 2.394 1.00 81.31 114 LEU A N 1
ATOM 982 C CA . LEU A 1 114 ? 16.306 1.580 3.256 1.00 81.31 114 LEU A CA 1
ATOM 983 C C . LEU A 1 114 ? 15.048 2.187 2.602 1.00 81.31 114 LEU A C 1
ATOM 985 O O . LEU A 1 114 ? 14.012 2.216 3.262 1.00 81.31 114 LEU A O 1
ATOM 989 N N . PRO A 1 115 ? 15.068 2.606 1.318 1.00 83.50 115 PRO A N 1
ATOM 990 C CA . PRO A 1 115 ? 13.855 3.058 0.642 1.00 83.50 115 PRO A CA 1
ATOM 991 C C . PRO A 1 115 ? 12.728 2.023 0.623 1.00 83.50 115 PRO A C 1
ATOM 993 O O . PRO A 1 115 ? 11.579 2.409 0.795 1.00 83.50 115 PRO A O 1
ATOM 996 N N . MET A 1 116 ? 13.039 0.732 0.450 1.00 88.38 116 MET A N 1
ATOM 997 C CA . MET A 1 116 ? 12.034 -0.335 0.491 1.00 88.38 116 MET A CA 1
ATOM 998 C C . MET A 1 116 ? 11.405 -0.451 1.882 1.00 88.38 116 MET A C 1
ATOM 1000 O O . MET A 1 116 ? 10.185 -0.489 1.993 1.00 88.38 116 MET A O 1
ATOM 1004 N N . ASP A 1 117 ? 12.221 -0.449 2.940 1.00 82.50 117 ASP A N 1
ATOM 1005 C CA . ASP A 1 117 ? 11.733 -0.521 4.323 1.00 82.50 117 ASP A CA 1
ATOM 1006 C C . ASP A 1 117 ? 10.794 0.653 4.656 1.00 82.50 117 ASP A C 1
ATOM 1008 O O . ASP A 1 117 ? 9.735 0.458 5.253 1.00 82.50 117 ASP A O 1
ATOM 1012 N N . ILE A 1 118 ? 11.155 1.870 4.236 1.00 83.81 118 ILE A N 1
ATOM 1013 C CA . ILE A 1 118 ? 10.331 3.073 4.429 1.00 83.81 118 ILE A CA 1
ATOM 1014 C C . ILE A 1 118 ? 9.044 2.986 3.597 1.00 83.81 118 ILE A C 1
ATOM 1016 O O . ILE A 1 118 ? 7.961 3.247 4.118 1.00 83.81 118 ILE A O 1
ATOM 1020 N N . PHE A 1 119 ? 9.151 2.590 2.327 1.00 89.62 119 PHE A N 1
ATOM 1021 C CA . PHE A 1 119 ? 8.014 2.443 1.419 1.00 89.62 119 PHE A CA 1
ATOM 1022 C C . PHE A 1 119 ? 6.963 1.470 1.969 1.00 89.62 119 PHE A C 1
ATOM 1024 O O . PHE A 1 119 ? 5.791 1.833 2.041 1.00 89.62 119 PHE A O 1
ATOM 1031 N N . LEU A 1 120 ? 7.369 0.272 2.409 1.00 93.88 120 LEU A N 1
ATOM 1032 C CA . LEU A 1 120 ? 6.442 -0.747 2.917 1.00 93.88 120 LEU A CA 1
ATOM 1033 C C . LEU A 1 120 ? 5.764 -0.313 4.223 1.00 93.88 120 LEU A C 1
ATOM 1035 O O . LEU A 1 120 ? 4.562 -0.513 4.384 1.00 93.88 120 LEU A O 1
ATOM 1039 N N . LYS A 1 121 ? 6.510 0.323 5.138 1.00 89.75 121 LYS A N 1
ATOM 1040 C CA . LYS A 1 121 ? 5.948 0.856 6.391 1.00 89.75 121 LYS A CA 1
ATOM 1041 C C . LYS A 1 121 ? 4.943 1.975 6.131 1.00 89.75 121 LYS A C 1
ATOM 1043 O O . LYS A 1 121 ? 3.852 1.942 6.691 1.00 89.75 121 LYS A O 1
ATOM 1048 N N . ASN A 1 122 ? 5.286 2.926 5.258 1.00 90.81 122 ASN A N 1
ATOM 1049 C CA . ASN A 1 122 ? 4.382 4.009 4.873 1.00 90.81 122 ASN A CA 1
ATOM 1050 C C . ASN A 1 122 ? 3.121 3.465 4.197 1.00 90.81 122 ASN A C 1
ATOM 1052 O O . ASN A 1 122 ? 2.021 3.913 4.501 1.00 90.81 122 ASN A O 1
ATOM 1056 N N . PHE A 1 123 ? 3.276 2.489 3.298 1.00 95.56 123 PHE A N 1
ATOM 1057 C CA . PHE A 1 123 ? 2.144 1.853 2.641 1.00 95.56 123 PHE A CA 1
ATOM 1058 C C . PHE A 1 123 ? 1.207 1.199 3.659 1.00 95.56 123 PHE A C 1
ATOM 1060 O O . PHE A 1 123 ? 0.015 1.486 3.645 1.00 95.56 123 PHE A O 1
ATOM 1067 N N . PHE A 1 124 ? 1.740 0.368 4.566 1.00 94.62 124 PHE A N 1
ATOM 1068 C CA . PHE A 1 124 ? 0.930 -0.273 5.604 1.00 94.62 124 PHE A CA 1
ATOM 1069 C C . PHE A 1 124 ? 0.215 0.762 6.477 1.00 94.62 124 PHE A C 1
ATOM 1071 O O . PHE A 1 124 ? -0.979 0.629 6.722 1.00 94.62 124 PHE A O 1
ATOM 1078 N N . GLN A 1 125 ? 0.915 1.820 6.895 1.00 91.69 125 GLN A N 1
ATOM 1079 C CA . GLN A 1 125 ? 0.322 2.899 7.678 1.00 91.69 125 GLN A CA 1
ATOM 1080 C C . GLN A 1 125 ? -0.845 3.565 6.937 1.00 91.69 125 GLN A C 1
ATOM 1082 O O . GLN A 1 125 ? -1.919 3.704 7.513 1.00 91.69 125 GLN A O 1
ATOM 1087 N N . LYS A 1 126 ? -0.664 3.941 5.665 1.00 92.38 126 LYS A N 1
ATOM 1088 C CA . LYS A 1 126 ? -1.711 4.586 4.855 1.00 92.38 126 LYS A CA 1
ATOM 1089 C C . LYS A 1 126 ? -2.900 3.666 4.600 1.00 92.38 126 LYS A C 1
ATOM 1091 O O . LYS A 1 126 ? -4.044 4.106 4.674 1.00 92.38 126 LYS A O 1
ATOM 1096 N N . LEU A 1 127 ? -2.627 2.389 4.342 1.00 92.62 127 LEU A N 1
ATOM 1097 C CA . LEU A 1 127 ? -3.658 1.374 4.174 1.00 92.62 127 LEU A CA 1
ATOM 1098 C C . LEU A 1 127 ? -4.457 1.184 5.471 1.00 92.62 127 LEU A C 1
ATOM 1100 O O . LEU A 1 127 ? -5.681 1.187 5.437 1.00 92.62 127 LEU A O 1
ATOM 1104 N N . ALA A 1 128 ? -3.782 1.073 6.616 1.00 91.19 128 ALA A N 1
ATOM 1105 C CA . ALA A 1 128 ? -4.436 0.955 7.914 1.00 91.19 128 ALA A CA 1
ATOM 1106 C C . ALA A 1 128 ? -5.245 2.216 8.253 1.00 91.19 128 ALA A C 1
ATOM 1108 O O . ALA A 1 128 ? -6.383 2.100 8.687 1.00 91.19 128 ALA A O 1
ATOM 1109 N N . GLU A 1 129 ? -4.698 3.412 8.010 1.00 89.31 129 GLU A N 1
ATOM 1110 C CA . GLU A 1 129 ? -5.397 4.694 8.189 1.00 89.31 129 GLU A CA 1
ATOM 1111 C C . GLU A 1 129 ? -6.695 4.763 7.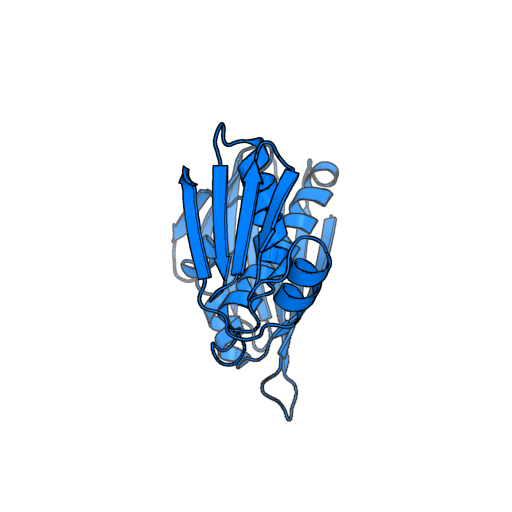378 1.00 89.31 129 GLU A C 1
ATOM 1113 O O . GLU A 1 129 ? -7.706 5.212 7.905 1.00 89.31 129 GLU A O 1
ATOM 1118 N N . ARG A 1 130 ? -6.708 4.259 6.138 1.00 88.56 130 ARG A N 1
ATOM 1119 C CA . ARG A 1 130 ? -7.920 4.230 5.302 1.00 88.56 130 ARG A CA 1
ATOM 1120 C C . ARG A 1 130 ? -9.074 3.442 5.926 1.00 88.56 130 ARG A C 1
ATOM 1122 O O . ARG A 1 130 ? -10.230 3.802 5.714 1.00 88.56 130 ARG A O 1
ATOM 1129 N N . TYR A 1 131 ? -8.761 2.366 6.642 1.00 86.31 131 TYR A N 1
ATOM 1130 C CA . TYR A 1 131 ? -9.747 1.448 7.219 1.00 86.31 131 TYR A CA 1
ATOM 1131 C C . TYR A 1 131 ? -9.882 1.563 8.727 1.00 86.31 131 TYR A C 1
ATOM 1133 O O . TYR A 1 131 ? -10.631 0.801 9.333 1.00 86.31 131 TYR A O 1
ATOM 1141 N N . LYS A 1 132 ? -9.212 2.536 9.347 1.00 76.69 132 LYS A N 1
ATOM 1142 C CA . LYS A 1 132 ? -9.611 2.960 10.679 1.00 76.69 132 LYS A CA 1
ATOM 1143 C C . LYS A 1 132 ? -11.055 3.421 10.571 1.00 76.69 132 LYS A C 1
ATOM 1145 O O . LYS A 1 132 ? -11.360 4.462 9.993 1.00 76.69 132 LYS A O 1
ATOM 1150 N N . THR A 1 133 ? -11.970 2.604 11.081 1.00 55.22 133 THR A N 1
ATOM 1151 C CA . THR A 1 133 ? -13.351 3.022 11.251 1.00 55.22 133 THR A CA 1
ATOM 1152 C C . THR A 1 133 ? -13.334 4.313 12.059 1.00 55.22 133 THR A C 1
ATOM 1154 O O . THR A 1 133 ? -12.722 4.361 13.129 1.00 55.22 133 THR A O 1
ATOM 1157 N N . LYS A 1 134 ? -14.036 5.343 11.572 1.00 44.56 134 LYS A N 1
ATOM 1158 C CA . LYS A 1 134 ? -14.227 6.636 12.254 1.00 44.56 134 LYS A CA 1
ATOM 1159 C C . LYS A 1 134 ? -14.776 6.528 13.689 1.00 44.56 134 LYS A C 1
ATOM 1161 O O . LYS A 1 134 ? -14.927 7.532 14.368 1.00 44.56 134 LYS A O 1
ATOM 1166 N N . THR A 1 135 ? -15.079 5.323 14.159 1.00 44.22 135 THR A N 1
ATOM 1167 C CA . THR A 1 135 ? -15.495 4.985 15.521 1.00 44.22 135 THR A CA 1
ATOM 1168 C C . THR A 1 135 ? -14.363 4.916 16.556 1.00 44.22 135 THR A C 1
ATOM 1170 O O . THR A 1 1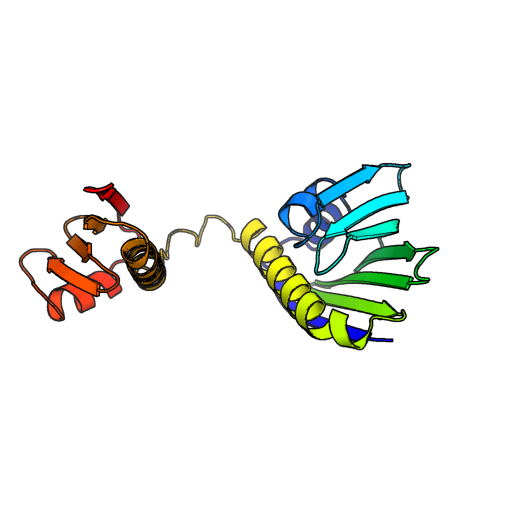35 ? -14.674 4.841 17.737 1.00 44.22 135 THR A O 1
ATOM 1173 N N . GLU A 1 136 ? -13.084 5.026 16.172 1.00 39.78 136 GLU A N 1
ATOM 1174 C CA . GLU A 1 136 ? -11.961 5.253 17.115 1.00 39.78 136 GLU A CA 1
ATOM 1175 C C . GLU A 1 136 ? -11.124 6.503 16.778 1.00 39.78 136 GLU A C 1
ATOM 1177 O O . GLU A 1 136 ? -10.073 6.755 17.370 1.00 39.78 136 GLU A O 1
ATOM 1182 N N . GLU A 1 137 ? -11.602 7.334 15.849 1.00 39.12 137 GLU A N 1
ATOM 1183 C CA . GLU A 1 137 ? -10.903 8.534 15.369 1.00 39.12 137 GLU A CA 1
ATOM 1184 C C . GLU A 1 137 ? -11.107 9.778 16.257 1.00 39.12 137 GLU A C 1
ATOM 1186 O O . GLU A 1 137 ? -10.933 10.903 15.800 1.00 39.12 137 GLU A O 1
ATOM 1191 N N . GLU A 1 138 ? -11.398 9.585 17.549 1.00 41.75 138 GLU A N 1
ATOM 1192 C CA . GLU A 1 138 ? -11.281 10.639 18.572 1.00 41.75 138 GLU A CA 1
ATOM 1193 C C . GLU A 1 138 ? -10.546 10.213 19.855 1.00 41.75 138 GLU A C 1
ATOM 1195 O O . GLU A 1 138 ? -10.523 10.960 20.829 1.00 41.75 138 GLU A O 1
ATOM 1200 N N . LYS A 1 139 ? -9.736 9.142 19.840 1.00 46.22 139 LYS A N 1
ATOM 1201 C CA . LYS A 1 139 ? -8.524 9.182 20.686 1.00 46.22 139 LYS A CA 1
ATOM 1202 C C . LYS A 1 139 ? -7.464 10.024 19.986 1.00 46.22 139 LYS A C 1
ATOM 1204 O O . LYS A 1 139 ? -6.429 9.526 19.548 1.00 46.22 139 LYS A O 1
ATOM 1209 N N . GLN A 1 140 ? -7.755 11.322 19.854 1.00 53.81 140 GLN A N 1
ATOM 1210 C CA . GLN A 1 140 ? -6.770 12.339 19.506 1.00 53.81 140 GLN A CA 1
ATOM 1211 C C . GLN A 1 140 ? -5.622 12.202 20.498 1.00 53.81 140 GLN A C 1
ATOM 1213 O O . GLN A 1 140 ? -5.748 12.536 21.675 1.00 53.81 140 GLN A O 1
ATOM 1218 N N . ASN A 1 141 ? -4.505 11.643 20.039 1.00 65.44 141 ASN A N 1
ATOM 1219 C CA . ASN A 1 141 ? -3.325 11.511 20.867 1.00 65.44 141 ASN A CA 1
ATOM 1220 C C . ASN A 1 141 ? -2.743 12.915 21.056 1.00 65.44 141 ASN A C 1
ATOM 1222 O O . ASN A 1 141 ? -1.950 13.382 20.240 1.00 65.44 141 ASN A O 1
ATOM 1226 N N . ILE A 1 142 ? -3.178 13.598 22.118 1.00 70.44 142 ILE A N 1
ATOM 1227 C CA . ILE A 1 142 ? -2.770 14.959 22.485 1.00 70.44 142 ILE A CA 1
ATOM 1228 C C . ILE A 1 142 ? -1.239 15.080 22.507 1.00 70.44 142 ILE A C 1
ATOM 1230 O O . ILE A 1 142 ? -0.701 16.110 22.114 1.00 70.44 142 ILE A O 1
ATOM 1234 N N . LEU A 1 143 ? -0.520 14.005 22.848 1.00 71.88 143 LEU A N 1
ATOM 1235 C CA . LEU A 1 143 ? 0.943 13.966 22.786 1.00 71.88 143 LEU A CA 1
ATOM 1236 C C . LEU A 1 143 ? 1.495 14.074 21.355 1.00 71.88 143 LEU A C 1
ATOM 1238 O O . LEU A 1 143 ? 2.509 14.737 21.157 1.00 71.88 143 LEU A O 1
ATOM 1242 N N . SER A 1 144 ? 0.846 13.457 20.360 1.00 73.06 144 SER A N 1
ATOM 1243 C CA . SER A 1 144 ? 1.239 13.597 18.946 1.00 73.06 144 SER A CA 1
ATOM 1244 C C . SER A 1 144 ? 1.090 15.042 18.495 1.00 73.06 144 SER A C 1
ATOM 1246 O O . SER A 1 144 ? 2.031 15.621 17.967 1.00 73.06 144 SER A O 1
ATOM 1248 N N . LEU A 1 145 ? -0.055 15.654 18.804 1.00 79.31 145 LEU A N 1
ATOM 1249 C CA . LEU A 1 145 ? -0.334 17.045 18.452 1.00 79.31 145 LEU A CA 1
ATOM 1250 C C . LEU A 1 145 ? 0.637 18.013 19.132 1.00 79.31 145 LEU A C 1
ATOM 1252 O O . LEU A 1 145 ? 1.126 18.941 18.494 1.00 79.31 145 LEU A O 1
ATOM 1256 N N . ILE A 1 146 ? 0.975 17.774 20.402 1.00 81.88 146 ILE A N 1
ATOM 1257 C CA . ILE A 1 146 ? 1.993 18.555 21.117 1.00 81.88 146 ILE A CA 1
ATOM 1258 C C . ILE A 1 146 ? 3.352 18.443 20.419 1.00 81.88 146 ILE A C 1
ATOM 1260 O O . ILE A 1 146 ? 4.007 19.461 20.205 1.00 81.88 146 ILE A O 1
ATOM 1264 N N . ASN A 1 147 ? 3.771 17.235 20.037 1.00 80.06 147 ASN A N 1
ATOM 1265 C CA . ASN A 1 147 ? 5.049 17.025 19.355 1.00 80.06 147 ASN A CA 1
ATOM 1266 C C . ASN A 1 147 ? 5.073 17.664 17.959 1.00 80.06 147 ASN A C 1
ATOM 1268 O O . ASN A 1 147 ? 6.068 18.281 17.588 1.00 80.06 147 ASN A O 1
ATOM 1272 N N . GLU A 1 148 ? 3.978 17.569 17.205 1.00 82.44 148 GLU A N 1
ATOM 1273 C CA . GLU A 1 148 ? 3.839 18.203 15.890 1.00 82.44 148 GLU A CA 1
ATOM 1274 C C . GLU A 1 148 ? 3.980 19.726 15.978 1.00 82.44 148 GLU A C 1
ATOM 1276 O O . GLU A 1 148 ? 4.736 20.322 15.210 1.00 82.44 148 GLU A O 1
ATOM 1281 N N . GLN A 1 149 ? 3.311 20.364 16.945 1.00 83.75 149 GLN A N 1
ATOM 1282 C CA . GLN A 1 149 ? 3.418 21.815 17.124 1.00 83.75 149 GLN A CA 1
ATOM 1283 C C . GLN A 1 149 ? 4.780 22.239 17.691 1.00 83.75 149 GLN A C 1
ATOM 1285 O O . GLN A 1 149 ? 5.285 23.310 17.348 1.00 83.75 149 GLN A O 1
ATOM 1290 N N . LEU A 1 150 ? 5.424 21.391 18.500 1.00 84.56 150 LEU A N 1
ATOM 1291 C CA . LEU A 1 150 ? 6.784 21.627 18.980 1.00 84.56 150 LEU A CA 1
ATOM 1292 C C . LEU A 1 150 ? 7.785 21.674 17.821 1.00 84.56 150 LEU A C 1
ATOM 1294 O O . LEU A 1 150 ? 8.598 22.597 17.759 1.00 84.56 150 LEU A O 1
ATOM 1298 N N . GLU A 1 151 ? 7.706 20.724 16.891 1.00 82.62 151 GLU A N 1
ATOM 1299 C CA . GLU A 1 151 ? 8.544 20.717 15.690 1.00 82.62 151 GLU A CA 1
ATOM 1300 C C . GLU A 1 151 ? 8.218 21.907 14.775 1.00 82.62 151 GLU A C 1
ATOM 1302 O O . GLU A 1 151 ? 9.130 22.633 14.383 1.00 82.62 151 GLU A O 1
ATOM 1307 N N . ALA A 1 152 ? 6.935 22.202 14.531 1.00 76.81 152 ALA A N 1
ATOM 1308 C CA . ALA A 1 152 ? 6.527 23.364 13.735 1.00 76.81 152 ALA A CA 1
ATOM 1309 C C . ALA A 1 152 ? 7.057 24.693 14.312 1.00 76.81 152 ALA A C 1
ATOM 1311 O O . ALA A 1 152 ? 7.467 25.585 13.569 1.00 76.81 152 ALA A O 1
ATOM 1312 N N . SER A 1 153 ? 7.125 24.815 15.642 1.00 85.31 153 SER A N 1
ATOM 1313 C CA . SER A 1 153 ? 7.660 26.009 16.308 1.00 85.31 153 SER A CA 1
ATOM 1314 C C . SER A 1 153 ? 9.175 26.195 16.156 1.00 85.31 153 SER A C 1
ATOM 1316 O O . SER A 1 153 ? 9.678 27.270 16.472 1.00 85.31 153 SER A O 1
ATOM 1318 N N . ARG A 1 154 ? 9.926 25.181 15.696 1.00 86.88 154 ARG A N 1
ATOM 1319 C CA . ARG A 1 154 ? 11.357 25.335 15.363 1.00 86.88 154 ARG A CA 1
ATOM 1320 C C . ARG A 1 154 ? 11.561 26.101 14.065 1.00 86.88 154 ARG A C 1
ATOM 1322 O O . ARG A 1 154 ? 12.564 26.791 13.917 1.00 86.88 154 ARG A O 1
ATOM 1329 N N . GLU A 1 155 ? 10.630 25.940 13.132 1.00 81.88 155 GLU A N 1
ATOM 1330 C CA . GLU A 1 155 ? 10.700 26.521 11.791 1.00 81.88 155 GLU A CA 1
ATOM 1331 C C . GLU A 1 155 ? 9.922 27.842 11.690 1.00 81.88 155 GLU A C 1
ATOM 1333 O O . GLU A 1 155 ? 10.160 28.639 10.782 1.00 81.88 155 GLU A O 1
ATOM 1338 N N . TYR A 1 156 ? 9.008 28.095 12.630 1.00 77.81 156 TYR A N 1
ATOM 1339 C CA . TYR A 1 156 ? 8.174 29.290 12.663 1.00 77.81 156 TYR A CA 1
ATOM 1340 C C . TYR A 1 156 ? 8.749 30.381 13.584 1.00 77.81 156 TYR A C 1
ATOM 1342 O O . TYR A 1 156 ? 8.889 30.190 14.791 1.00 77.81 156 TYR A O 1
ATOM 1350 N N . ASN A 1 157 ? 9.025 31.561 13.017 1.00 78.06 157 ASN A N 1
ATOM 1351 C CA . ASN A 1 157 ? 9.492 32.753 13.740 1.00 78.06 157 ASN A CA 1
ATOM 1352 C C . ASN A 1 157 ? 8.319 33.505 14.399 1.00 78.06 157 ASN A C 1
ATOM 1354 O O . ASN A 1 157 ? 8.035 34.653 14.057 1.00 78.06 157 ASN A O 1
ATOM 1358 N N . GLY A 1 158 ? 7.623 32.840 15.318 1.00 83.56 158 GLY A N 1
ATOM 1359 C CA . GLY A 1 158 ? 6.477 33.379 16.046 1.00 83.56 158 GLY A CA 1
ATOM 1360 C C . GLY A 1 158 ? 5.960 32.391 17.089 1.00 83.56 158 GLY A C 1
ATOM 1361 O O . GLY A 1 158 ? 6.638 31.420 17.432 1.00 83.56 158 GLY A O 1
ATOM 1362 N N . ARG A 1 159 ? 4.752 32.626 17.603 1.00 88.38 159 ARG A N 1
ATOM 1363 C CA . ARG A 1 159 ? 4.131 31.762 18.617 1.00 88.38 159 ARG A CA 1
ATOM 1364 C C . ARG A 1 159 ? 3.051 30.888 18.006 1.00 88.38 159 ARG A C 1
ATOM 1366 O O . ARG A 1 159 ? 2.186 31.376 17.287 1.00 88.38 159 ARG A O 1
ATOM 1373 N N . ILE A 1 160 ? 3.052 29.609 18.357 1.00 87.06 160 ILE A N 1
ATOM 1374 C CA . ILE A 1 160 ? 1.964 28.686 18.019 1.00 87.06 160 ILE A CA 1
ATOM 1375 C C . ILE A 1 160 ? 1.151 28.438 19.285 1.00 87.06 160 ILE A C 1
ATOM 1377 O O . ILE A 1 160 ? 1.707 28.051 20.310 1.00 87.06 160 ILE A O 1
ATOM 1381 N N . LEU A 1 161 ? -0.157 28.675 19.235 1.00 89.25 161 LEU A N 1
ATOM 1382 C CA . LEU A 1 161 ? -1.078 28.398 20.332 1.00 89.25 161 LEU A CA 1
ATOM 1383 C C . LEU A 1 161 ? -1.938 27.193 19.962 1.00 89.25 161 LEU A C 1
ATOM 1385 O O . LEU A 1 161 ? -2.699 27.238 18.999 1.00 89.25 161 LEU A O 1
ATOM 1389 N N . LEU A 1 162 ? -1.833 26.126 20.745 1.00 86.88 162 LEU A N 1
ATOM 1390 C CA . LEU A 1 162 ? -2.691 24.950 20.661 1.00 86.88 162 LEU A CA 1
ATOM 1391 C C . LEU A 1 162 ? -3.741 25.038 21.767 1.00 86.88 162 LEU A C 1
ATOM 1393 O O . LEU A 1 162 ? -3.421 24.922 22.951 1.00 86.88 162 LEU A O 1
ATOM 1397 N N . HIS A 1 163 ? -4.990 25.243 21.373 1.00 85.50 163 HIS A N 1
ATOM 1398 C CA . HIS A 1 163 ? -6.148 25.220 22.255 1.00 85.50 163 HIS A CA 1
ATOM 1399 C C . HIS A 1 163 ? -6.780 23.826 22.232 1.00 85.50 163 HIS A C 1
ATOM 1401 O O . HIS A 1 163 ? -7.076 23.306 21.157 1.00 85.50 163 HIS A O 1
ATOM 1407 N N . ILE A 1 164 ? -6.972 23.235 23.411 1.00 83.06 164 ILE A N 1
ATOM 1408 C CA . ILE A 1 164 ? -7.580 21.920 23.647 1.00 83.06 164 ILE A CA 1
ATOM 1409 C C . ILE A 1 164 ? -8.660 22.113 24.721 1.00 83.06 164 ILE A C 1
ATOM 1411 O O . ILE A 1 164 ? -8.366 22.174 25.918 1.00 83.06 164 ILE A O 1
ATOM 1415 N N . ASP A 1 165 ? -9.911 22.262 24.289 1.00 82.44 165 ASP A N 1
ATOM 1416 C CA . ASP A 1 165 ? -11.023 22.796 25.086 1.00 82.44 165 ASP A CA 1
ATOM 1417 C C . ASP A 1 165 ? -10.645 24.123 25.782 1.00 82.44 165 ASP A C 1
ATOM 1419 O O . ASP A 1 165 ? -10.350 25.119 25.129 1.00 82.44 165 ASP A O 1
ATOM 1423 N N . GLU A 1 166 ? -10.631 24.132 27.117 1.00 82.19 166 GLU A N 1
ATOM 1424 C CA . GLU A 1 166 ? -10.259 25.252 27.987 1.00 82.19 166 GLU A CA 1
ATOM 1425 C C . GLU A 1 166 ? -8.749 25.335 28.271 1.00 82.19 166 GLU A C 1
ATOM 1427 O O . GLU A 1 166 ? -8.296 26.148 29.078 1.00 82.19 166 GLU A O 1
ATOM 1432 N N . CYS A 1 167 ? -7.952 24.478 27.636 1.00 83.19 167 CYS A N 1
ATOM 1433 C CA . CYS A 1 167 ? -6.521 24.378 27.879 1.00 83.19 167 CYS A CA 1
ATOM 1434 C C . CYS A 1 167 ? -5.755 24.990 26.709 1.00 83.19 167 CYS A C 1
ATOM 1436 O O . CYS A 1 167 ? -6.139 24.839 25.555 1.00 83.19 167 CYS A O 1
ATOM 1438 N N . THR A 1 168 ? -4.681 25.717 26.999 1.00 89.44 168 THR A N 1
ATOM 1439 C CA . THR A 1 168 ? -3.858 26.386 25.990 1.00 89.44 168 THR A CA 1
ATOM 1440 C C . THR A 1 168 ? -2.394 26.051 26.213 1.00 89.44 168 THR A C 1
ATOM 1442 O O . THR A 1 168 ? -1.881 26.200 27.326 1.00 89.44 168 THR A O 1
ATOM 1445 N N . ILE A 1 169 ? -1.730 25.626 25.141 1.00 88.94 169 ILE A N 1
ATOM 1446 C CA . ILE A 1 169 ? -0.290 25.381 25.079 1.00 88.94 169 ILE A CA 1
ATOM 1447 C C . ILE A 1 169 ? 0.325 26.380 24.108 1.00 88.94 169 ILE A C 1
ATOM 1449 O O . ILE A 1 169 ? -0.152 26.524 22.984 1.00 88.94 169 ILE A O 1
ATOM 1453 N N . VAL A 1 170 ? 1.387 27.055 24.531 1.00 90.19 170 VAL A N 1
ATOM 1454 C CA . VAL A 1 170 ? 2.132 28.015 23.717 1.00 90.19 170 VAL A CA 1
ATOM 1455 C C . VAL A 1 170 ? 3.486 27.417 23.357 1.00 90.19 170 VAL A C 1
ATOM 1457 O O . VAL A 1 170 ? 4.255 27.052 24.246 1.00 90.19 170 VAL A O 1
ATOM 1460 N N . PHE A 1 171 ? 3.788 27.353 22.064 1.00 90.12 171 PHE A N 1
ATOM 1461 C CA . PHE A 1 171 ? 5.068 26.902 21.526 1.00 90.12 171 PHE A CA 1
ATOM 1462 C C . PHE A 1 171 ? 5.822 28.071 20.893 1.00 90.12 171 PHE A C 1
ATOM 1464 O O . PHE A 1 171 ? 5.234 28.868 20.159 1.00 90.12 171 PHE A O 1
ATOM 1471 N N . GLU A 1 172 ? 7.124 28.158 21.155 1.00 89.25 172 GLU A N 1
ATOM 1472 C CA . GLU A 1 172 ? 8.005 29.194 20.607 1.00 89.25 172 GLU A CA 1
ATOM 1473 C C . GLU A 1 172 ? 9.431 28.636 20.470 1.00 89.25 172 GLU A C 1
ATOM 1475 O O . GLU A 1 172 ? 9.994 28.103 21.431 1.00 89.25 172 GLU A O 1
ATOM 1480 N N . GLY A 1 173 ? 10.016 28.719 19.270 1.00 84.06 173 GLY A N 1
ATOM 1481 C CA . GLY A 1 173 ? 11.417 28.356 19.024 1.00 84.06 173 GLY A CA 1
ATOM 1482 C C . GLY A 1 173 ? 11.785 26.909 19.377 1.00 84.06 173 GLY A C 1
ATOM 1483 O O . GLY A 1 173 ? 12.883 26.652 19.875 1.00 84.06 173 GLY A O 1
ATOM 1484 N N . GLY A 1 174 ? 10.869 25.957 19.181 1.00 82.00 174 GLY A N 1
ATOM 1485 C CA . GLY A 1 174 ? 11.096 24.543 19.488 1.00 82.00 174 GLY A CA 1
ATOM 1486 C C . GLY A 1 174 ? 10.941 24.160 20.955 1.00 82.00 174 GLY A C 1
ATOM 1487 O O . GLY A 1 174 ? 11.426 23.096 21.348 1.00 82.00 174 GLY A O 1
ATOM 1488 N N . LYS A 1 175 ? 10.315 25.013 21.772 1.00 86.44 175 LYS A N 1
ATOM 1489 C CA . LYS A 1 175 ? 10.054 24.771 23.197 1.00 86.44 175 LYS A CA 1
ATOM 1490 C C . LYS A 1 175 ? 8.589 25.022 23.537 1.00 86.44 175 LYS A C 1
ATOM 1492 O O . LYS A 1 175 ? 7.931 25.856 22.919 1.00 86.44 175 LYS A O 1
ATOM 1497 N N . ILE A 1 176 ? 8.107 24.331 24.570 1.00 85.19 176 ILE A N 1
ATOM 1498 C CA . ILE A 1 176 ? 6.838 24.656 25.226 1.00 85.19 176 ILE A CA 1
ATOM 1499 C C . ILE A 1 176 ? 7.107 25.837 26.162 1.00 85.19 176 ILE A C 1
ATOM 1501 O O . ILE A 1 176 ? 7.856 25.699 27.128 1.00 85.19 176 ILE A O 1
ATOM 1505 N N . GLY A 1 177 ? 6.542 26.998 25.843 1.00 81.81 177 GLY A N 1
ATOM 1506 C CA . GLY A 1 177 ? 6.692 28.219 26.630 1.00 81.81 177 GLY A CA 1
ATOM 1507 C C . GLY A 1 177 ? 5.741 28.258 27.824 1.00 81.81 177 GLY A C 1
ATOM 1508 O O . GLY A 1 177 ? 6.179 28.431 28.958 1.00 81.81 177 GLY A O 1
ATOM 1509 N N . GLU A 1 178 ? 4.443 28.061 27.583 1.00 87.44 178 GLU A N 1
ATOM 1510 C CA . GLU A 1 178 ? 3.412 28.097 28.626 1.00 87.44 178 GLU A CA 1
ATOM 1511 C C . GLU A 1 178 ? 2.356 27.012 28.395 1.00 87.44 178 GLU A C 1
ATOM 1513 O O . GLU A 1 178 ? 1.973 26.730 27.262 1.00 87.44 178 GLU A O 1
ATOM 1518 N N . VAL A 1 179 ? 1.879 26.409 29.486 1.00 87.12 179 VAL A N 1
ATOM 1519 C CA . VAL A 1 179 ? 0.762 25.457 29.496 1.00 87.12 179 VAL A CA 1
ATOM 1520 C C . VAL A 1 179 ? -0.225 25.909 30.562 1.00 87.12 179 VAL A C 1
ATOM 1522 O O . VAL A 1 179 ? 0.167 26.106 31.715 1.00 87.12 179 VAL A O 1
ATOM 1525 N N . SER A 1 180 ? -1.494 26.044 30.190 1.00 87.25 180 SER A N 1
ATOM 1526 C CA . SER A 1 180 ? -2.590 26.386 31.100 1.00 87.25 180 SER A CA 1
ATOM 1527 C C . SER A 1 180 ? -3.809 25.506 30.835 1.00 87.25 180 SER A C 1
ATOM 1529 O O . SER A 1 180 ? -4.089 25.181 29.684 1.00 87.25 180 SER A O 1
ATOM 1531 N N . CYS A 1 181 ? -4.510 25.074 31.884 1.00 84.12 181 CYS A N 1
ATOM 1532 C CA . CYS A 1 181 ? -5.681 24.196 31.766 1.00 84.12 181 CYS A CA 1
ATOM 1533 C C . CYS A 1 181 ? -6.560 24.349 33.014 1.00 84.12 181 CYS A C 1
ATOM 1535 O O . CYS A 1 181 ? -6.098 24.034 34.104 1.00 84.12 181 CYS A O 1
ATOM 1537 N N . ASN A 1 182 ? -7.785 24.875 32.895 1.00 79.31 182 ASN A N 1
ATOM 1538 C CA . ASN A 1 182 ? -8.731 25.059 34.016 1.00 79.31 182 ASN A CA 1
ATOM 1539 C C . ASN A 1 182 ? -8.112 25.688 35.288 1.00 79.31 182 ASN A C 1
ATOM 1541 O O . ASN A 1 182 ? -8.367 25.251 36.407 1.00 79.31 182 ASN A O 1
ATOM 1545 N N . GLY A 1 183 ? -7.248 26.696 35.125 1.00 75.06 183 GLY A N 1
ATOM 1546 C CA . GLY A 1 183 ? -6.554 27.361 36.239 1.00 75.06 183 GLY A CA 1
ATOM 1547 C C . GLY A 1 183 ? -5.268 26.675 36.728 1.00 75.06 183 GLY A C 1
ATOM 1548 O O . GLY A 1 183 ? -4.535 27.276 37.512 1.00 75.06 183 GLY A O 1
ATOM 1549 N N . LEU A 1 184 ? -4.940 25.476 36.235 1.00 83.94 184 LEU A N 1
ATOM 1550 C CA . LEU A 1 184 ? -3.639 24.824 36.426 1.00 83.94 184 LEU A CA 1
ATOM 1551 C C . LEU A 1 184 ? -2.592 25.413 35.472 1.00 83.94 184 LEU A C 1
ATOM 1553 O O . LEU A 1 184 ? -2.927 25.865 34.373 1.00 83.94 184 LEU A O 1
ATOM 1557 N N . LYS A 1 185 ? -1.314 25.358 35.868 1.00 83.88 185 LYS A N 1
ATOM 1558 C CA . LYS A 1 185 ? -0.168 25.796 35.053 1.00 83.88 185 LYS A CA 1
ATOM 1559 C C . LYS A 1 185 ? 0.943 24.747 35.020 1.00 83.88 185 LYS A C 1
ATOM 1561 O O . LYS A 1 185 ? 1.079 23.952 35.945 1.00 83.88 185 LYS A O 1
ATOM 1566 N N . GLY A 1 186 ? 1.763 24.780 33.970 1.00 77.38 186 GLY A N 1
ATOM 1567 C CA . GLY A 1 186 ? 2.988 23.979 33.878 1.00 77.38 186 GLY A CA 1
ATOM 1568 C C . GLY A 1 186 ? 2.728 22.470 33.813 1.00 77.38 186 GLY A C 1
ATOM 1569 O O . GLY A 1 186 ? 1.846 22.020 33.082 1.00 77.38 186 GLY A O 1
ATOM 1570 N N . GLU A 1 187 ? 3.501 21.678 34.561 1.00 73.38 187 GLU A N 1
ATOM 1571 C CA . GLU A 1 187 ? 3.427 20.208 34.517 1.00 73.38 187 GLU A CA 1
ATOM 1572 C C . GLU A 1 187 ? 2.066 19.648 34.943 1.00 73.38 187 GLU A C 1
ATOM 1574 O O . GLU A 1 187 ? 1.615 18.650 34.380 1.00 73.38 187 GLU A O 1
ATOM 1579 N N . ASP A 1 188 ? 1.386 20.289 35.894 1.00 74.88 188 ASP A N 1
ATOM 1580 C CA . ASP A 1 188 ? 0.073 19.835 36.360 1.00 74.88 188 ASP A CA 1
ATOM 1581 C C . ASP A 1 188 ? -1.005 20.054 35.294 1.00 74.88 188 ASP A C 1
ATOM 1583 O O . ASP A 1 188 ? -1.854 19.190 35.079 1.00 74.88 188 ASP A O 1
ATOM 1587 N N . ALA A 1 189 ? -0.913 21.155 34.543 1.00 78.88 189 ALA A N 1
ATOM 1588 C CA . ALA A 1 189 ? -1.771 21.395 33.387 1.00 78.88 189 ALA A CA 1
ATOM 1589 C C . ALA A 1 189 ? -1.484 20.406 32.245 1.00 78.88 189 ALA A C 1
ATOM 1591 O O . ALA A 1 189 ? -2.412 19.936 31.590 1.00 78.88 189 ALA A O 1
ATOM 1592 N N . LEU A 1 190 ? -0.214 20.046 32.031 1.00 76.25 190 LEU A N 1
ATOM 1593 C CA . LEU A 1 190 ? 0.186 19.070 31.015 1.00 76.25 190 LEU A CA 1
ATOM 1594 C C . LEU A 1 190 ? -0.309 17.654 31.349 1.00 76.25 190 LEU A C 1
ATOM 1596 O O . LEU A 1 190 ? -0.788 16.948 30.466 1.00 76.25 190 LEU A O 1
ATOM 1600 N N . LYS A 1 191 ? -0.242 17.249 32.623 1.00 76.75 191 LYS A N 1
ATOM 1601 C CA . LYS A 1 191 ? -0.800 15.971 33.099 1.00 76.75 191 LYS A CA 1
ATOM 1602 C C . LYS A 1 191 ? -2.315 15.906 32.960 1.00 76.75 191 LYS A C 1
ATOM 1604 O O . LYS A 1 191 ? -2.852 14.820 32.788 1.00 76.75 191 LYS A O 1
ATOM 1609 N N . GLU A 1 192 ? -3.004 17.033 33.083 1.00 76.56 192 GLU A N 1
ATOM 1610 C CA . GLU A 1 192 ? -4.455 17.079 32.915 1.00 76.56 192 GLU A CA 1
ATOM 1611 C C . GLU A 1 192 ? -4.853 17.035 31.437 1.00 76.56 192 GLU A C 1
ATOM 1613 O O . GLU A 1 192 ? -5.774 16.317 31.057 1.00 76.56 192 GLU A O 1
ATOM 1618 N N . LEU A 1 193 ? -4.084 17.710 30.581 1.00 73.81 193 LEU A N 1
ATOM 1619 C CA . LEU A 1 193 ? -4.212 17.641 29.127 1.00 73.81 193 LEU A CA 1
ATOM 1620 C C . LEU A 1 193 ? -4.083 16.212 28.594 1.00 73.81 193 LEU A C 1
ATOM 1622 O O . LEU A 1 193 ? -4.882 15.809 27.759 1.00 73.81 193 LEU A O 1
ATOM 1626 N N . THR A 1 194 ? -3.128 15.419 29.084 1.00 67.19 194 THR A N 1
ATOM 1627 C CA . THR A 1 194 ? -2.919 14.042 28.598 1.00 67.19 194 THR A CA 1
ATOM 1628 C C . THR A 1 194 ? -4.005 13.052 29.019 1.00 67.19 194 THR A C 1
ATOM 1630 O O . THR A 1 194 ? -4.026 11.936 28.504 1.00 67.19 194 THR A O 1
ATOM 1633 N N . LYS A 1 195 ? -4.914 13.443 29.923 1.00 70.81 195 LYS A N 1
ATOM 1634 C CA . LYS A 1 195 ? -6.074 12.636 30.337 1.00 70.81 195 LYS A CA 1
ATOM 1635 C C . LYS A 1 195 ? -7.348 12.957 29.557 1.00 70.81 195 LYS A C 1
ATOM 1637 O O . LYS A 1 195 ? -8.332 12.238 29.712 1.00 70.81 195 LYS A O 1
ATOM 1642 N N . LYS A 1 196 ? -7.369 14.041 28.774 1.00 67.25 196 LYS A N 1
ATOM 1643 C CA . LYS A 1 196 ? -8.558 14.439 28.017 1.00 67.25 196 LYS A CA 1
ATOM 1644 C C . LYS A 1 196 ? -8.757 13.528 26.808 1.00 67.25 196 LYS A C 1
ATOM 1646 O O . LYS A 1 196 ? -7.844 13.336 26.010 1.00 67.25 196 LYS A O 1
ATOM 1651 N N . GLU A 1 197 ? -9.970 13.004 26.669 1.00 59.62 197 GLU A N 1
ATOM 1652 C CA . GLU A 1 197 ? -10.426 12.234 25.508 1.00 59.62 197 GLU A CA 1
ATOM 1653 C C . GLU A 1 197 ? -11.519 13.048 24.782 1.00 59.62 197 GLU A C 1
ATOM 1655 O O . GLU A 1 197 ? -12.328 13.699 25.444 1.00 59.62 197 GLU A O 1
ATOM 1660 N N . ASN A 1 198 ? -11.539 13.036 23.441 1.00 60.12 198 ASN A N 1
ATOM 1661 C CA . ASN A 1 198 ? -12.498 13.766 22.585 1.00 60.12 198 ASN A CA 1
ATOM 1662 C C . ASN A 1 198 ? -12.522 15.306 22.768 1.00 60.12 198 ASN A C 1
ATOM 1664 O O . ASN A 1 198 ? -13.586 15.914 22.910 1.00 60.12 198 ASN A O 1
ATOM 1668 N N . ALA A 1 199 ? -11.354 15.956 22.790 1.00 66.94 199 ALA A N 1
ATOM 1669 C CA . ALA A 1 199 ? -11.246 17.398 23.025 1.00 66.94 199 ALA A CA 1
ATOM 1670 C C . ALA A 1 199 ? -11.465 18.247 21.755 1.00 66.94 199 ALA A C 1
ATOM 1672 O O . ALA A 1 199 ? -11.107 17.865 20.643 1.00 66.94 199 ALA A O 1
ATOM 1673 N N . LYS A 1 200 ? -11.995 19.466 21.907 1.00 75.62 200 LYS A N 1
ATOM 1674 C CA . LYS A 1 200 ? -12.071 20.448 20.813 1.00 75.62 200 LYS A CA 1
ATOM 1675 C C . LYS A 1 200 ? -10.716 21.104 20.603 1.00 75.62 200 LYS A C 1
ATOM 1677 O O . LYS A 1 200 ? -10.218 21.789 21.494 1.00 75.62 200 LYS A O 1
ATOM 1682 N N . ILE A 1 201 ? -10.153 20.945 19.406 1.00 79.31 201 ILE A N 1
ATOM 1683 C CA . ILE A 1 201 ? -8.798 21.409 19.095 1.00 79.31 201 ILE A CA 1
ATOM 1684 C C . ILE A 1 201 ? -8.819 22.585 18.123 1.00 79.31 201 ILE A C 1
ATOM 1686 O O . ILE A 1 201 ? -9.504 22.556 17.101 1.00 79.31 201 ILE A O 1
ATOM 1690 N N . LYS A 1 202 ? -8.030 23.617 18.425 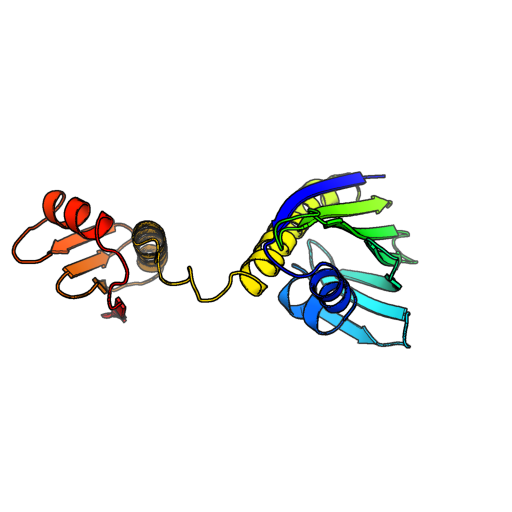1.00 83.00 202 LYS A N 1
ATOM 1691 C CA . LYS A 1 202 ? -7.782 24.759 17.539 1.00 83.00 202 LYS A CA 1
ATOM 1692 C C . LYS A 1 202 ? -6.313 25.165 17.616 1.00 83.00 202 LYS A C 1
ATOM 1694 O O . LYS A 1 202 ? -5.775 25.299 18.708 1.00 83.00 202 LYS A O 1
ATOM 1699 N N . VAL A 1 203 ? -5.687 25.404 16.466 1.00 83.81 203 VAL A N 1
ATOM 1700 C CA . VAL A 1 203 ? -4.308 25.910 16.378 1.00 83.81 203 VAL A CA 1
ATOM 1701 C C . VAL A 1 203 ? -4.326 27.340 15.842 1.00 83.81 203 VAL A C 1
ATOM 1703 O O . VAL A 1 203 ? -4.988 27.616 14.842 1.00 83.81 203 VAL A O 1
ATOM 1706 N N . GLU A 1 204 ? -3.613 28.250 16.503 1.00 84.12 204 GLU A N 1
ATOM 1707 C CA . GLU A 1 204 ? -3.415 29.635 16.068 1.00 84.12 204 GLU A CA 1
ATOM 1708 C C . GLU A 1 204 ? -1.921 29.931 15.902 1.00 84.12 204 GLU A C 1
ATOM 1710 O O . GLU A 1 204 ? -1.117 29.580 16.762 1.00 84.12 204 GLU A O 1
ATOM 1715 N N . TYR A 1 205 ? -1.560 30.627 14.827 1.00 85.69 205 TYR A N 1
ATOM 1716 C CA . TYR A 1 205 ? -0.208 31.135 14.590 1.00 85.69 205 TYR A CA 1
ATOM 1717 C C . TYR A 1 205 ? -0.220 32.647 14.832 1.00 85.69 205 TYR A C 1
ATOM 1719 O O . TYR A 1 205 ? -1.045 33.354 14.248 1.00 85.69 205 TYR A O 1
ATOM 1727 N N . LYS A 1 206 ? 0.643 33.124 15.729 1.00 81.94 206 LYS A N 1
ATOM 1728 C CA . LYS A 1 206 ? 0.780 34.529 16.138 1.00 81.94 206 LYS A CA 1
ATOM 1729 C C . LYS A 1 206 ? 2.206 35.028 15.977 1.00 81.94 206 LYS A C 1
ATOM 1731 O O . LYS A 1 206 ? 3.130 34.184 15.890 1.00 81.94 206 LYS A O 1
#

Foldseek 3Di:
DDKDKDKDKALAAQVVLLVLVQDPVNCVQQQPQWDDWADPDSFWIWTWGDDPHIDIWTWGWDRDPFKIKIWTADPVVTKIKIWMWGWDADPPGSMIMIMIMIDMDGPCSVVCHVVRVVRNVSNVVSSRVVRPDCPPVFVPQLVVVVQVVLVVQLVDQFWKWKDWAQWIWIHHNSDTDWIDDPRDTDPVSVVVSNPDTRTDIDMDTD